Protein AF-0000000079726749 (afdb_homodimer)

Secondary structure (DSSP, 8-state):
-HHHHHHHHHHHHHHHHHHHHHHHHHHHHHTT--HHHHHHHHHHHHHSSB-HHHHHHHHT--HHHHHHHHHHHHHTTSEEEEEETTEEEEEEEEE-HHHHHHHHHHHHHHHHHHHHHHTTS-HHHHHHHHHHHHHHHHHHHHHHHHHHT--PPP--/-HHHHHHHHHHHHHHHHHHHHHHHHHHHHHTT--HHHHHHHHHHHHHSSB-HHHHHHHHT--HHHHHHHHHHHHHTTSEEEEEETTEEEEEEEEE-HHHHHHHHHHHHHHHHHHHHHHTTS-HHHHHHHHHHHHHHHHHHHHHHHHHHT--PPP--

Solvent-accessible surface area (backbone atoms only — not comparable to full-atom values): 16764 Å² total; per-residue (Å²): 111,67,66,58,52,51,53,51,33,56,52,34,52,53,50,26,51,51,29,51,48,53,32,52,53,51,52,16,53,74,65,73,42,49,69,69,36,43,53,52,49,52,52,30,64,77,57,51,61,38,34,66,67,58,52,24,66,74,71,67,46,52,70,70,56,41,50,52,36,50,50,51,38,36,75,65,38,34,32,44,82,39,76,29,92,88,33,94,88,35,54,26,32,30,63,30,74,57,24,50,50,44,49,44,66,62,52,44,62,54,54,55,52,48,52,57,61,54,65,74,49,52,68,68,43,48,52,44,41,41,50,49,34,50,52,52,26,52,51,30,56,57,46,38,60,52,46,73,69,54,84,66,82,74,74,128,112,68,66,57,53,51,52,52,34,58,52,34,51,54,51,26,51,52,29,49,49,52,32,51,53,49,52,18,54,72,66,72,41,49,68,67,35,44,52,52,50,51,52,30,64,76,58,52,61,39,35,66,67,57,51,24,66,74,71,68,46,51,71,70,58,41,50,53,36,51,50,50,38,36,73,63,40,34,31,44,80,39,77,29,91,89,33,94,89,36,53,25,32,30,62,30,74,56,24,50,51,42,50,43,67,63,50,44,62,54,53,54,52,49,52,58,61,54,65,74,50,51,69,69,44,48,52,43,41,40,49,48,34,50,51,51,26,51,51,32,56,57,46,38,61,52,47,73,69,55,83,67,81,72,75,127

Nearest PDB structures (foldseek):
  3bpv-assembly1_A-2  TM=6.523E-01  e=1.429E-07  unclassified
  5h3r-assembly1_B  TM=6.270E-01  e=8.200E-08  Escherichia coli K-12
  3voe-assembly1_A  TM=6.802E-01  e=1.429E-07  Escherichia coli K-12
  3s2w-assembly4_H  TM=6.772E-01  e=1.318E-06  Methanosarcina mazei Go1
  7kua-assembly1_A-2  TM=6.492E-01  e=2.764E-06  Pseudomonas putida

pLDDT: mean 92.04, std 6.31, range [46.06, 98.0]

Organism: NCBI:txid2484979

Structure (mmCIF, N/CA/C/O backbone):
data_AF-0000000079726749-model_v1
#
loop_
_entity.id
_entity.type
_entity.pdbx_description
1 polymer 'MarR family transcriptional regulator'
#
loop_
_atom_site.group_PDB
_atom_site.id
_atom_site.type_symbol
_atom_site.label_atom_id
_atom_site.label_alt_id
_atom_site.label_comp_id
_atom_site.label_asym_id
_atom_site.label_entity_id
_atom_site.label_seq_id
_atom_site.pdbx_PDB_ins_code
_atom_site.Cartn_x
_atom_site.Cartn_y
_atom_site.Cartn_z
_atom_site.occupancy
_atom_site.B_iso_or_equiv
_atom_site.auth_seq_id
_atom_site.auth_comp_id
_atom_site.auth_asym_id
_atom_site.auth_atom_id
_atom_site.pdbx_PDB_model_num
ATOM 1 N N . MET A 1 1 ? 16.531 -18.578 -18.297 1 80.88 1 MET A N 1
ATOM 2 C CA . MET A 1 1 ? 15.078 -18.547 -18.469 1 80.88 1 MET A CA 1
ATOM 3 C C . MET A 1 1 ? 14.367 -18.297 -17.141 1 80.88 1 MET A C 1
ATOM 5 O O . MET A 1 1 ? 13.594 -17.344 -17.016 1 80.88 1 MET A O 1
ATOM 9 N N . LYS A 1 2 ? 14.852 -19.078 -16.094 1 88.19 2 LYS A N 1
ATOM 10 C CA . LYS A 1 2 ? 14.211 -18.938 -14.789 1 88.19 2 LYS A CA 1
ATOM 11 C C . LYS A 1 2 ? 14.547 -17.594 -14.156 1 88.19 2 LYS A C 1
ATOM 13 O O . LYS A 1 2 ? 13.664 -16.922 -13.617 1 88.19 2 LYS A O 1
ATOM 18 N N . ASN A 1 3 ? 15.75 -17.047 -14.422 1 87.69 3 ASN A N 1
ATOM 19 C CA . ASN A 1 3 ? 16.203 -15.781 -13.867 1 87.69 3 ASN A CA 1
ATOM 20 C C . ASN A 1 3 ? 15.445 -14.602 -14.484 1 87.69 3 ASN A C 1
ATOM 22 O O . ASN A 1 3 ? 15.148 -13.625 -13.797 1 87.69 3 ASN A O 1
ATOM 26 N N . GLU A 1 4 ? 15.164 -14.734 -15.68 1 91.25 4 GLU A N 1
ATOM 27 C CA . GLU A 1 4 ? 14.43 -13.68 -16.375 1 91.25 4 GLU A CA 1
ATOM 28 C C . GLU A 1 4 ? 13 -13.562 -15.844 1 91.25 4 GLU A C 1
ATOM 30 O O . GLU A 1 4 ? 12.508 -12.453 -15.633 1 91.25 4 GLU A O 1
ATOM 35 N N . ILE A 1 5 ? 12.414 -14.711 -15.617 1 93.94 5 ILE A N 1
ATOM 36 C CA . ILE A 1 5 ? 11.039 -14.695 -15.133 1 93.94 5 ILE A CA 1
ATOM 37 C C . ILE A 1 5 ? 11 -14.156 -13.703 1 93.94 5 ILE A C 1
ATOM 39 O O . ILE A 1 5 ? 10.062 -13.453 -13.328 1 93.94 5 ILE A O 1
ATOM 43 N N . ILE A 1 6 ? 12.016 -14.477 -12.953 1 94.38 6 ILE A N 1
ATOM 44 C CA . ILE A 1 6 ? 12.102 -13.992 -11.578 1 94.38 6 ILE A CA 1
ATOM 45 C C . ILE A 1 6 ? 12.18 -12.469 -11.578 1 94.38 6 ILE A C 1
ATOM 47 O O . ILE A 1 6 ? 11.5 -11.805 -10.789 1 94.38 6 ILE A O 1
ATOM 51 N N . GLN A 1 7 ? 12.961 -11.906 -12.484 1 91 7 GLN A N 1
ATOM 52 C CA . GLN A 1 7 ? 13.078 -10.453 -12.602 1 91 7 GLN A CA 1
ATOM 53 C C . GLN A 1 7 ? 11.742 -9.828 -12.992 1 91 7 GLN A C 1
ATOM 55 O O . GLN A 1 7 ? 11.359 -8.781 -12.461 1 91 7 GLN A O 1
ATOM 60 N N . THR A 1 8 ? 11.023 -10.5 -13.852 1 94.06 8 THR A N 1
ATOM 61 C CA . THR A 1 8 ? 9.734 -9.969 -14.289 1 94.06 8 THR A CA 1
ATOM 62 C C . THR A 1 8 ? 8.711 -10.039 -13.156 1 94.06 8 THR A C 1
ATOM 64 O O . THR A 1 8 ? 7.801 -9.211 -13.086 1 94.06 8 THR A O 1
ATOM 67 N N . ILE A 1 9 ? 8.906 -10.992 -12.289 1 95.5 9 ILE A N 1
ATOM 68 C CA . ILE A 1 9 ? 8.008 -11.109 -11.148 1 95.5 9 ILE A CA 1
ATOM 69 C C . ILE A 1 9 ? 8.266 -9.961 -10.172 1 95.5 9 ILE A C 1
ATOM 71 O O . ILE A 1 9 ? 7.324 -9.359 -9.648 1 95.5 9 ILE A O 1
ATOM 75 N N . GLY A 1 10 ? 9.57 -9.656 -9.93 1 91.5 10 GLY A N 1
ATOM 76 C CA . GLY A 1 10 ? 9.898 -8.492 -9.117 1 91.5 10 GLY A CA 1
ATOM 77 C C . GLY A 1 10 ? 9.242 -7.215 -9.609 1 91.5 10 GLY A C 1
ATOM 78 O O . GLY A 1 10 ? 8.695 -6.449 -8.82 1 91.5 10 GLY A O 1
ATOM 79 N N . GLN A 1 11 ? 9.258 -7.039 -10.883 1 89.38 11 GLN A N 1
ATOM 80 C CA . GLN A 1 11 ? 8.633 -5.875 -11.5 1 89.38 11 GLN A CA 1
ATOM 81 C C . GLN A 1 11 ? 7.113 -5.93 -11.359 1 89.38 11 GLN A C 1
ATOM 83 O O . GLN A 1 11 ? 6.469 -4.91 -11.094 1 89.38 11 GLN A O 1
ATOM 88 N N . ALA A 1 12 ? 6.543 -7.109 -11.555 1 94.19 12 ALA A N 1
ATOM 89 C CA . ALA A 1 12 ? 5.098 -7.281 -11.461 1 94.19 12 ALA A CA 1
ATOM 90 C C . ALA A 1 12 ? 4.605 -7.012 -10.039 1 94.19 12 ALA A C 1
ATOM 92 O O . ALA A 1 12 ? 3.52 -6.461 -9.844 1 94.19 12 ALA A O 1
ATOM 93 N N . VAL A 1 13 ? 5.383 -7.344 -9.023 1 94.12 13 VAL A N 1
ATOM 94 C CA . VAL A 1 13 ? 5.035 -7.07 -7.633 1 94.12 13 VAL A CA 1
ATOM 95 C C . VAL A 1 13 ? 4.973 -5.562 -7.402 1 94.12 13 VAL A C 1
ATOM 97 O O . VAL A 1 13 ? 4.008 -5.055 -6.824 1 94.12 13 VAL A O 1
ATOM 100 N N . MET A 1 14 ? 5.945 -4.836 -7.883 1 87.69 14 MET A N 1
ATOM 101 C CA . MET A 1 14 ? 5.996 -3.385 -7.73 1 87.69 14 MET A CA 1
ATOM 102 C C . MET A 1 14 ? 4.797 -2.723 -8.398 1 87.69 14 MET A C 1
ATOM 104 O O . MET A 1 14 ? 4.18 -1.823 -7.828 1 87.69 14 MET A O 1
ATOM 108 N N . LEU A 1 15 ? 4.496 -3.197 -9.562 1 89.19 15 LEU A N 1
ATOM 109 C CA . LEU A 1 15 ? 3.387 -2.613 -10.312 1 89.19 15 LEU A CA 1
ATOM 110 C C . LEU A 1 15 ? 2.057 -2.916 -9.625 1 89.19 15 LEU A C 1
ATOM 112 O O . LEU A 1 15 ? 1.159 -2.07 -9.602 1 89.19 15 LEU A O 1
ATOM 116 N N . PHE A 1 16 ? 1.915 -4.113 -9.07 1 93.69 16 PHE A N 1
ATOM 117 C CA . PHE A 1 16 ? 0.722 -4.473 -8.312 1 93.69 16 PHE A CA 1
ATOM 118 C C . PHE A 1 16 ? 0.584 -3.605 -7.07 1 93.69 16 PHE A C 1
ATOM 120 O O . PHE A 1 16 ? -0.51 -3.135 -6.754 1 93.69 16 PHE A O 1
ATOM 127 N N . GLN A 1 17 ? 1.657 -3.365 -6.402 1 91.06 17 GLN A N 1
ATOM 128 C CA . GLN A 1 17 ? 1.642 -2.518 -5.219 1 91.06 17 GLN A CA 1
ATOM 129 C C . GLN A 1 17 ? 1.27 -1.081 -5.57 1 91.06 17 GLN A C 1
ATOM 131 O O . GLN A 1 17 ? 0.481 -0.447 -4.867 1 91.06 17 GLN A O 1
ATOM 136 N N . ASP A 1 18 ? 1.852 -0.586 -6.688 1 87.44 18 ASP A N 1
ATOM 137 C CA . ASP A 1 18 ? 1.514 0.753 -7.16 1 87.44 18 ASP A CA 1
ATOM 138 C C . ASP A 1 18 ? 0.021 0.87 -7.457 1 87.44 18 ASP A C 1
ATOM 140 O O . ASP A 1 18 ? -0.612 1.867 -7.105 1 87.44 18 ASP A O 1
ATOM 144 N N . ALA A 1 19 ? -0.5 -0.119 -8.078 1 90.62 19 ALA A N 1
ATOM 145 C CA . ALA A 1 19 ? -1.918 -0.127 -8.43 1 90.62 19 ALA A CA 1
ATOM 146 C C . ALA A 1 19 ? -2.791 -0.178 -7.18 1 90.62 19 ALA A C 1
ATOM 148 O O . ALA A 1 19 ? -3.818 0.499 -7.105 1 90.62 19 ALA A O 1
ATOM 149 N N . SER A 1 20 ? -2.4 -1.041 -6.234 1 92.56 20 SER A N 1
ATOM 150 C CA . SER A 1 20 ? -3.137 -1.145 -4.977 1 92.56 20 SER A CA 1
ATOM 151 C C . SER A 1 20 ? -3.148 0.185 -4.23 1 92.56 20 SER A C 1
ATOM 153 O O . SER A 1 20 ? -4.168 0.573 -3.658 1 92.56 20 SER A O 1
ATOM 155 N N . GLU A 1 21 ? -2.043 0.88 -4.246 1 89.88 21 GLU A N 1
ATOM 156 C CA . GLU A 1 21 ? -1.945 2.193 -3.615 1 89.88 21 GLU A CA 1
ATOM 157 C C . GLU A 1 21 ? -2.852 3.207 -4.309 1 89.88 21 GLU A C 1
ATOM 159 O O . GLU A 1 21 ? -3.541 3.986 -3.645 1 89.88 21 GLU A O 1
ATOM 164 N N . ALA A 1 22 ? -2.775 3.195 -5.594 1 88.06 22 ALA A N 1
ATOM 165 C CA . ALA A 1 22 ? -3.627 4.102 -6.359 1 88.06 22 ALA A CA 1
ATOM 166 C C . ALA A 1 22 ? -5.102 3.854 -6.059 1 88.06 22 ALA A C 1
ATOM 168 O O . ALA A 1 22 ? -5.887 4.797 -5.938 1 88.06 22 ALA A O 1
ATOM 169 N N . PHE A 1 23 ? -5.477 2.627 -5.941 1 92 23 PHE A N 1
ATOM 170 C CA . PHE A 1 23 ? -6.852 2.275 -5.605 1 92 23 PHE A CA 1
ATOM 171 C C . PHE A 1 23 ? -7.223 2.809 -4.227 1 92 23 PHE A C 1
ATOM 173 O O . PHE A 1 23 ? -8.281 3.414 -4.055 1 92 23 PHE A O 1
ATOM 180 N N . ASP A 1 24 ? -6.312 2.574 -3.238 1 92 24 ASP A N 1
ATOM 181 C CA . ASP A 1 24 ? -6.586 3.039 -1.882 1 92 24 ASP A CA 1
ATOM 182 C C . ASP A 1 24 ? -6.68 4.562 -1.831 1 92 24 ASP A C 1
ATOM 184 O O . ASP A 1 24 ? -7.488 5.113 -1.08 1 92 24 ASP A O 1
ATOM 188 N N . ASP A 1 25 ? -5.848 5.27 -2.576 1 90.25 25 ASP A N 1
ATOM 189 C CA . ASP A 1 25 ? -5.934 6.727 -2.672 1 90.25 25 ASP A CA 1
ATOM 190 C C . ASP A 1 25 ? -7.297 7.16 -3.207 1 90.25 25 ASP A C 1
ATOM 192 O O . ASP A 1 25 ? -7.922 8.07 -2.66 1 90.25 25 ASP A O 1
ATOM 196 N N . THR A 1 26 ? -7.719 6.508 -4.23 1 91.69 26 THR A N 1
ATOM 197 C CA . THR A 1 26 ? -9 6.824 -4.852 1 91.69 26 THR A CA 1
ATOM 198 C C . THR A 1 26 ? -10.148 6.547 -3.889 1 91.69 26 THR A C 1
ATOM 200 O O . THR A 1 26 ? -11.07 7.359 -3.762 1 91.69 26 THR A O 1
ATOM 203 N N . ALA A 1 27 ? -10.094 5.418 -3.23 1 93.56 27 ALA A N 1
ATOM 204 C CA . ALA A 1 27 ? -11.125 5.059 -2.26 1 93.56 27 ALA A CA 1
ATOM 205 C C . ALA A 1 27 ? -11.211 6.094 -1.143 1 93.56 27 ALA A C 1
ATOM 207 O O . ALA A 1 27 ? -12.305 6.516 -0.763 1 93.56 27 ALA A O 1
ATOM 208 N N . ALA A 1 28 ? -10.07 6.52 -0.63 1 93.62 28 ALA A N 1
ATOM 209 C CA . ALA A 1 28 ? -10.031 7.531 0.424 1 93.62 28 ALA A CA 1
ATOM 210 C C . ALA A 1 28 ? -10.648 8.844 -0.053 1 93.62 28 ALA A C 1
ATOM 212 O O . ALA A 1 28 ? -11.461 9.453 0.656 1 93.62 28 ALA A O 1
ATOM 213 N N . GLU A 1 29 ? -10.312 9.219 -1.233 1 91.5 29 GLU A N 1
ATOM 214 C CA . GLU A 1 29 ? -10.82 10.453 -1.817 1 91.5 29 GLU A CA 1
ATOM 215 C C . GLU A 1 29 ? -12.344 10.406 -1.964 1 91.5 29 GLU A C 1
ATOM 217 O O . GLU A 1 29 ? -13.039 11.344 -1.563 1 91.5 29 GLU A O 1
ATOM 222 N N . VAL A 1 30 ? -12.836 9.344 -2.488 1 93.62 30 VAL A N 1
ATOM 223 C CA . VAL A 1 30 ? -14.266 9.188 -2.732 1 93.62 30 VAL A CA 1
ATOM 224 C C . VAL A 1 30 ? -15.016 9.18 -1.403 1 93.62 30 VAL A C 1
ATOM 226 O O . VAL A 1 30 ? -16.141 9.703 -1.312 1 93.62 30 VAL A O 1
ATOM 229 N N . MET A 1 31 ? -14.359 8.711 -0.362 1 95.56 31 MET A N 1
ATOM 230 C CA . MET A 1 31 ? -14.984 8.633 0.953 1 95.56 31 MET A CA 1
ATOM 231 C C . MET A 1 31 ? -14.828 9.938 1.717 1 95.56 31 MET A C 1
ATOM 233 O O . MET A 1 31 ? -15.352 10.086 2.822 1 95.56 31 MET A O 1
ATOM 237 N N . GLY A 1 32 ? -14.102 10.852 1.146 1 94 32 GLY A N 1
ATOM 238 C CA . GLY A 1 32 ? -13.82 12.094 1.839 1 94 32 GLY A CA 1
ATOM 239 C C 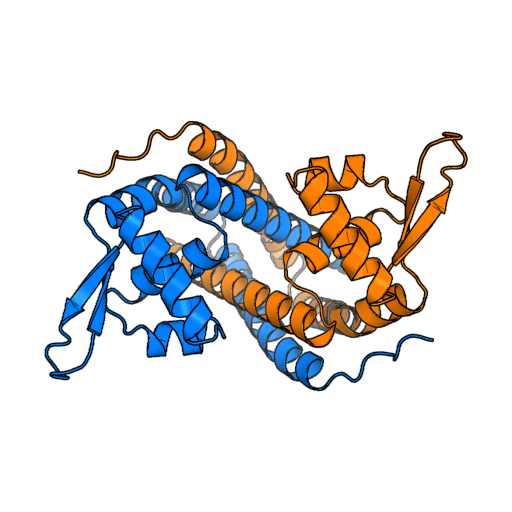. GLY A 1 32 ? -12.883 11.93 3.016 1 94 32 GLY A C 1
ATOM 240 O O . GLY A 1 32 ? -13 12.641 4.02 1 94 32 GLY A O 1
ATOM 241 N N . LEU A 1 33 ? -12.016 10.914 2.988 1 95.12 33 LEU A N 1
ATOM 242 C CA . LEU A 1 33 ? -11.031 10.617 4.023 1 95.12 33 LEU A CA 1
ATOM 243 C C . LEU A 1 33 ? -9.609 10.758 3.486 1 95.12 33 LEU A C 1
ATOM 245 O O . LEU A 1 33 ? -9.414 10.891 2.277 1 95.12 33 LEU A O 1
ATOM 249 N N . ASN A 1 34 ? -8.641 10.844 4.328 1 91.19 34 ASN A N 1
ATOM 250 C CA . ASN A 1 34 ? -7.25 10.664 3.926 1 91.19 34 ASN A CA 1
ATOM 251 C C . ASN A 1 34 ? -6.77 9.242 4.18 1 91.19 34 ASN A C 1
ATOM 253 O O . ASN A 1 34 ? -7.527 8.406 4.688 1 91.19 34 ASN A O 1
ATOM 257 N N . ARG A 1 35 ? -5.586 8.945 3.814 1 90.12 35 ARG A N 1
ATOM 258 C CA . ARG A 1 35 ? -5.078 7.578 3.865 1 90.12 35 ARG A CA 1
ATOM 259 C C . ARG A 1 35 ? -4.988 7.078 5.305 1 90.12 35 ARG A C 1
ATOM 261 O O . ARG A 1 35 ? -5.211 5.895 5.57 1 90.12 35 ARG A O 1
ATOM 268 N N . THR A 1 36 ? -4.633 7.961 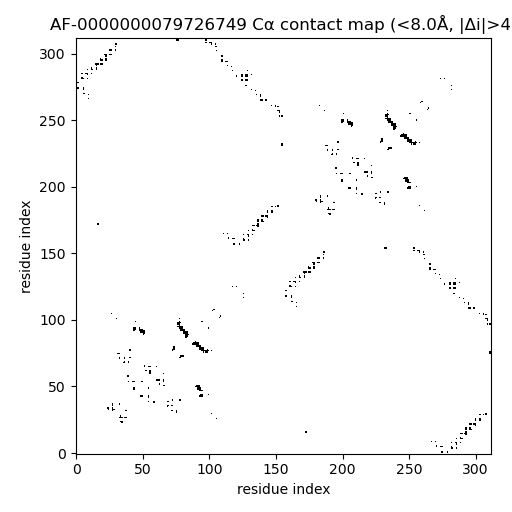6.18 1 90.69 36 THR A N 1
ATOM 269 C CA . THR A 1 36 ? -4.574 7.574 7.586 1 90.69 36 THR A CA 1
ATOM 270 C C . THR A 1 36 ? -5.965 7.211 8.109 1 90.69 36 THR A C 1
ATOM 272 O O . THR A 1 36 ? -6.129 6.203 8.797 1 90.69 36 THR A O 1
ATOM 275 N N . ASP A 1 37 ? -6.953 8.031 7.77 1 94.81 37 ASP A N 1
ATOM 276 C CA . ASP A 1 37 ? -8.336 7.746 8.148 1 94.81 37 ASP A CA 1
ATOM 277 C C . ASP A 1 37 ? -8.781 6.391 7.598 1 94.81 37 ASP A C 1
ATOM 279 O O . ASP A 1 37 ? -9.391 5.598 8.32 1 94.81 37 ASP A O 1
ATOM 283 N N . LEU A 1 38 ? -8.453 6.203 6.348 1 94.5 38 LEU A N 1
ATOM 284 C CA . LEU A 1 38 ? -8.859 4.965 5.688 1 94.5 38 LEU A CA 1
ATOM 285 C C . LEU A 1 38 ? -8.219 3.756 6.367 1 94.5 38 LEU A C 1
ATOM 287 O O . LEU A 1 38 ? -8.875 2.721 6.539 1 94.5 38 LEU A O 1
ATOM 291 N N . LYS A 1 39 ? -6.977 3.838 6.68 1 92.38 39 LYS A N 1
ATOM 292 C CA . LYS A 1 39 ? -6.293 2.768 7.398 1 92.38 39 LYS A CA 1
ATOM 293 C C . LYS A 1 39 ? -6.988 2.463 8.727 1 92.38 39 LYS A C 1
ATOM 295 O O . LYS A 1 39 ? -7.238 1.301 9.047 1 92.38 39 LYS A O 1
ATOM 300 N N . CYS A 1 40 ? -7.328 3.482 9.477 1 95.06 40 CYS A N 1
ATOM 301 C CA . CYS A 1 40 ? -8.039 3.311 10.742 1 95.06 40 CYS A CA 1
ATOM 302 C C . CYS A 1 40 ? -9.398 2.658 10.523 1 95.06 40 CYS A C 1
ATOM 304 O O . CYS A 1 40 ? -9.773 1.742 11.258 1 95.06 40 CYS A O 1
ATOM 306 N N . LEU A 1 41 ? -10.055 3.148 9.523 1 95.94 41 LEU A N 1
ATOM 307 C CA . LEU A 1 41 ? -11.375 2.611 9.195 1 95.94 41 LEU A CA 1
ATOM 308 C C . LEU A 1 41 ? -11.281 1.13 8.844 1 95.94 41 LEU A C 1
ATOM 310 O O . LEU A 1 41 ? -12.141 0.34 9.25 1 95.94 41 LEU A O 1
ATOM 314 N N . GLY A 1 42 ? -10.281 0.788 8.062 1 93.25 42 GLY A N 1
ATOM 315 C CA . GLY A 1 42 ? -10.062 -0.611 7.73 1 93.25 42 GLY A CA 1
ATOM 316 C C . GLY A 1 42 ? -9.852 -1.487 8.953 1 93.25 42 GLY A C 1
ATOM 317 O O . GLY A 1 42 ? -10.328 -2.623 9 1 93.25 42 GLY A O 1
ATOM 318 N N . ILE A 1 43 ? -9.141 -0.994 9.914 1 92.5 43 ILE A N 1
ATOM 319 C CA . ILE A 1 43 ? -8.891 -1.724 11.156 1 92.5 43 ILE A CA 1
ATOM 320 C C . ILE A 1 43 ? -10.195 -1.91 11.922 1 92.5 43 ILE A C 1
ATOM 322 O O . ILE A 1 43 ? -10.469 -2.992 12.445 1 92.5 43 ILE A O 1
ATOM 326 N N . ILE A 1 44 ? -10.984 -0.868 11.945 1 95.62 44 ILE A N 1
ATOM 327 C CA . ILE A 1 44 ? -12.289 -0.956 12.602 1 95.62 44 ILE A CA 1
ATOM 328 C C . ILE A 1 44 ? -13.141 -2.02 11.914 1 95.62 44 ILE A C 1
ATOM 330 O O . ILE A 1 44 ? -13.742 -2.867 12.578 1 95.62 44 ILE A O 1
ATOM 334 N N . PHE A 1 45 ? -13.172 -1.966 10.633 1 93.38 45 PHE A N 1
ATOM 335 C CA . PHE A 1 45 ? -13.953 -2.904 9.828 1 93.38 45 PHE A CA 1
ATOM 336 C C . PHE A 1 45 ? -13.539 -4.34 10.125 1 93.38 45 PHE A C 1
ATOM 338 O O . PHE A 1 45 ? -14.383 -5.207 10.352 1 93.38 45 PHE A O 1
ATOM 345 N N . ARG A 1 46 ? -12.305 -4.66 10.203 1 88.81 46 ARG A N 1
ATOM 346 C CA . ARG A 1 46 ? -11.781 -6.016 10.344 1 88.81 46 ARG A CA 1
ATOM 347 C C . ARG A 1 46 ? -12.016 -6.547 11.758 1 88.81 46 ARG A C 1
ATOM 349 O O . ARG A 1 46 ? -12.109 -7.758 11.961 1 88.81 46 ARG A O 1
ATOM 356 N N . ASN A 1 47 ? -12.086 -5.656 12.68 1 92.12 47 ASN A N 1
ATOM 357 C CA . ASN A 1 47 ? -12.18 -6.102 14.07 1 92.12 47 ASN A CA 1
ATOM 358 C C . ASN A 1 47 ? -13.617 -6.039 14.586 1 92.12 47 ASN A C 1
ATOM 360 O O . ASN A 1 47 ? -13.945 -6.66 15.594 1 92.12 47 ASN A O 1
ATOM 364 N N . GLY A 1 48 ? -14.516 -5.316 13.891 1 92.62 48 GLY A N 1
ATOM 365 C CA . GLY A 1 48 ? -15.898 -5.152 14.32 1 92.62 48 GLY A CA 1
ATOM 366 C C . GLY A 1 48 ? -16.062 -4.113 15.414 1 92.62 48 GLY A C 1
ATOM 367 O O . GLY A 1 48 ? -16.844 -3.168 15.266 1 92.62 48 GLY A O 1
ATOM 368 N N . SER A 1 49 ? -15.461 -4.324 16.531 1 94.5 49 SER A N 1
ATOM 369 C CA . SER A 1 49 ? -15.398 -3.424 17.688 1 94.5 49 SER A CA 1
ATOM 370 C C . SER A 1 49 ? -13.992 -3.363 18.266 1 94.5 49 SER A C 1
ATOM 372 O O . SER A 1 49 ? -13.406 -4.395 18.594 1 94.5 49 SER A O 1
ATOM 374 N N . ILE A 1 50 ? -13.484 -2.109 18.312 1 95.81 50 ILE A N 1
ATOM 375 C CA . ILE A 1 50 ? -12.086 -2.002 18.719 1 95.81 50 ILE A CA 1
ATOM 376 C C . ILE A 1 50 ? -11.852 -0.667 19.422 1 95.81 50 ILE A C 1
ATOM 378 O O . ILE A 1 50 ? -12.492 0.337 19.094 1 95.81 50 ILE A O 1
ATOM 382 N N . SER A 1 51 ? -10.891 -0.685 20.344 1 95.75 51 SER A N 1
ATOM 383 C CA . SER A 1 51 ? -10.609 0.531 21.094 1 95.75 51 SER A CA 1
ATOM 384 C C . SER A 1 51 ? -9.633 1.431 20.344 1 95.75 51 SER A C 1
ATOM 386 O O . SER A 1 51 ? -8.828 0.95 19.531 1 95.75 51 SER A O 1
ATOM 388 N N . PRO A 1 52 ? -9.742 2.777 20.641 1 95.06 52 PRO A N 1
ATOM 389 C CA . PRO A 1 52 ? -8.766 3.686 20.047 1 95.06 52 PRO A CA 1
ATOM 390 C C . PRO A 1 52 ? -7.324 3.281 20.359 1 95.06 52 PRO A C 1
ATOM 392 O O . PRO A 1 52 ? -6.445 3.398 19.5 1 95.06 52 PRO A O 1
ATOM 395 N N . SER A 1 53 ? -7.105 2.768 21.531 1 93.06 53 SER A N 1
ATOM 396 C CA . SER A 1 53 ? -5.762 2.365 21.938 1 93.06 53 SER A CA 1
ATOM 397 C C . SER A 1 53 ? -5.25 1.209 21.094 1 93.06 53 SER A C 1
ATOM 399 O O . SER A 1 53 ? -4.078 1.179 20.719 1 93.06 53 SER A O 1
ATOM 401 N N . GLU A 1 54 ? -6.094 0.292 20.812 1 93 54 GLU A N 1
ATOM 402 C CA . GLU A 1 54 ? -5.711 -0.836 19.969 1 93 54 GLU A CA 1
ATOM 403 C C . GLU A 1 54 ? -5.453 -0.387 18.531 1 93 54 GLU A C 1
ATOM 405 O O . GLU A 1 54 ? -4.527 -0.871 17.875 1 93 54 GLU A O 1
ATOM 410 N N . ILE A 1 55 ? -6.238 0.493 18 1 94 55 ILE A N 1
ATOM 411 C CA . ILE A 1 55 ? -6.027 1.031 16.656 1 94 55 ILE A CA 1
ATOM 412 C C . ILE A 1 55 ? -4.68 1.748 16.594 1 94 55 ILE A C 1
ATOM 414 O O . ILE A 1 55 ? -3.922 1.576 15.641 1 94 55 ILE A O 1
ATOM 418 N N . ALA A 1 56 ? -4.414 2.537 17.656 1 92.12 56 ALA A N 1
ATOM 419 C CA . ALA A 1 56 ? -3.154 3.268 17.719 1 92.12 56 ALA A CA 1
ATOM 420 C C . ALA A 1 56 ? -1.964 2.312 17.719 1 92.12 56 ALA A C 1
ATOM 422 O O . ALA A 1 56 ? -0.961 2.568 17.047 1 92.12 56 ALA A O 1
ATOM 423 N N . ARG A 1 57 ? -2.078 1.198 18.422 1 87.94 57 ARG A N 1
ATOM 424 C CA . ARG A 1 57 ? -1.022 0.193 18.484 1 87.94 57 ARG A CA 1
ATOM 425 C C . ARG A 1 57 ? -0.744 -0.399 17.109 1 87.94 57 ARG A C 1
ATOM 427 O O . ARG A 1 57 ? 0.415 -0.565 16.719 1 87.94 57 ARG A O 1
ATOM 434 N N . VAL A 1 58 ? -1.767 -0.627 16.359 1 84.06 58 VAL A N 1
ATOM 435 C CA . VAL A 1 58 ? -1.646 -1.271 15.047 1 84.06 58 VAL A CA 1
ATOM 436 C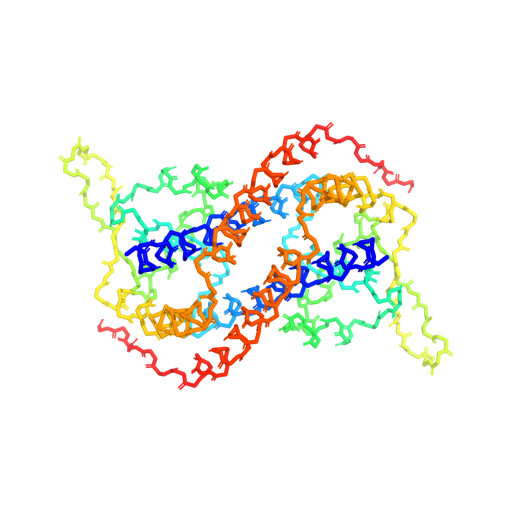 C . VAL A 1 58 ? -1.12 -0.268 14.023 1 84.06 58 VAL A C 1
ATOM 438 O O . VAL A 1 58 ? -0.317 -0.621 13.156 1 84.06 58 VAL A O 1
ATOM 441 N N . THR A 1 59 ? -1.538 0.981 14.086 1 85.44 59 THR A N 1
ATOM 442 C CA . THR A 1 59 ? -1.199 1.979 13.078 1 85.44 59 THR A CA 1
ATOM 443 C C . THR A 1 59 ? 0.107 2.684 13.438 1 85.44 59 THR A C 1
ATOM 445 O O . THR A 1 59 ? 0.723 3.326 12.578 1 85.44 59 THR A O 1
ATOM 448 N N . GLY A 1 60 ? 0.488 2.707 14.727 1 82.12 60 GLY A N 1
ATOM 449 C CA . GLY A 1 60 ? 1.647 3.453 15.188 1 82.12 60 GLY A CA 1
ATOM 450 C C . GLY A 1 60 ? 1.368 4.93 15.383 1 82.12 60 GLY A C 1
ATOM 451 O O . GLY A 1 60 ? 2.291 5.719 15.602 1 82.12 60 GLY A O 1
ATOM 452 N N . LEU A 1 61 ? 0.127 5.316 15.336 1 85.88 61 LEU A N 1
ATOM 453 C CA . LEU A 1 61 ? -0.244 6.719 15.5 1 85.88 61 LEU A CA 1
ATOM 454 C C . LEU A 1 61 ? -0.163 7.137 16.969 1 85.88 61 LEU A C 1
ATOM 456 O O . LEU A 1 61 ? -0.458 6.344 17.859 1 85.88 61 LEU A O 1
ATOM 460 N N . THR A 1 62 ? 0.174 8.461 17.188 1 88 62 THR A N 1
ATOM 461 C CA . THR A 1 62 ? 0.089 9.047 18.531 1 88 62 THR A CA 1
ATOM 462 C C . THR A 1 62 ? -1.367 9.211 18.953 1 88 62 THR A C 1
ATOM 464 O O . THR A 1 62 ? -2.275 9.141 18.125 1 88 62 THR A O 1
ATOM 467 N N . ARG A 1 63 ? -1.527 9.391 20.203 1 88.75 63 ARG A N 1
ATOM 468 C CA . ARG A 1 63 ? -2.873 9.562 20.734 1 88.75 63 ARG A CA 1
ATOM 469 C C . ARG A 1 63 ? -3.572 10.75 20.078 1 88.75 63 ARG A C 1
ATOM 471 O O . ARG A 1 63 ? -4.746 10.672 19.719 1 88.75 63 ARG A O 1
ATOM 478 N N . GLY A 1 64 ? -2.852 11.82 20 1 91.5 64 GLY A N 1
ATOM 479 C CA . GLY A 1 64 ? -3.422 13.008 19.391 1 91.5 64 GLY A CA 1
ATOM 480 C C . GLY A 1 64 ? -3.82 12.797 17.938 1 91.5 64 GLY A C 1
ATOM 481 O O . GLY A 1 64 ? -4.91 13.195 17.531 1 91.5 64 GLY A O 1
ATOM 482 N N . ALA A 1 65 ? -2.973 12.148 17.156 1 89.75 65 ALA A N 1
ATOM 483 C CA . ALA A 1 65 ? -3.252 11.852 15.75 1 89.75 65 ALA A CA 1
ATOM 484 C C . ALA A 1 65 ? -4.422 10.883 15.617 1 89.75 65 ALA A C 1
ATOM 486 O O . ALA A 1 65 ? -5.246 11.016 14.711 1 89.75 65 ALA A O 1
ATOM 487 N N . MET A 1 66 ? -4.473 9.961 16.516 1 92.88 66 MET A N 1
ATOM 488 C CA . MET A 1 66 ? -5.562 8.984 16.531 1 92.88 66 MET A CA 1
ATOM 489 C C . MET A 1 66 ? -6.902 9.672 16.781 1 92.88 66 MET A C 1
ATOM 491 O O . MET A 1 66 ? -7.883 9.398 16.094 1 92.88 66 MET A O 1
ATOM 495 N N . THR A 1 67 ? -6.895 10.531 17.75 1 93.94 67 THR A N 1
ATOM 496 C CA . THR A 1 67 ? -8.109 11.273 18.062 1 93.94 67 THR A CA 1
ATOM 497 C C . THR A 1 67 ? -8.586 12.07 16.859 1 93.94 67 THR A C 1
ATOM 499 O O . THR A 1 67 ? -9.766 12.039 16.5 1 93.94 67 THR A O 1
ATOM 502 N N . THR A 1 68 ? -7.652 12.68 16.219 1 94.94 68 THR A N 1
ATOM 503 C CA . THR A 1 68 ? -7.973 13.492 15.055 1 94.94 68 THR A CA 1
ATOM 504 C C . THR A 1 68 ? -8.531 12.625 13.93 1 94.94 68 THR A C 1
ATOM 506 O O . THR A 1 68 ? -9.523 12.984 13.297 1 94.94 68 THR A O 1
ATOM 509 N N . ALA A 1 69 ? -7.902 11.531 13.672 1 95.19 69 ALA A N 1
ATOM 510 C CA . ALA A 1 69 ? -8.352 10.617 12.625 1 95.19 69 ALA A CA 1
ATOM 511 C C . ALA A 1 69 ? -9.742 10.078 12.93 1 95.19 69 ALA A C 1
ATOM 513 O O . ALA A 1 69 ? -10.609 10.047 12.055 1 95.19 69 ALA A O 1
ATOM 514 N N . LEU A 1 70 ? -9.914 9.695 14.18 1 96.38 70 LEU A N 1
ATOM 515 C CA . LEU A 1 70 ? -11.203 9.125 14.555 1 96.38 70 LEU A CA 1
ATOM 516 C C . LEU A 1 70 ? -12.305 10.188 14.516 1 96.38 70 LEU A C 1
ATOM 518 O O . LEU A 1 70 ? -13.453 9.883 14.188 1 96.38 70 LEU A O 1
ATOM 522 N N . ASP A 1 71 ? -11.953 11.438 14.883 1 96.69 71 ASP A N 1
ATOM 523 C CA . ASP A 1 71 ? -12.898 12.539 14.766 1 96.69 71 ASP A CA 1
ATOM 524 C C . ASP A 1 71 ? -13.352 12.734 13.32 1 96.69 71 ASP A C 1
ATOM 526 O O . ASP A 1 71 ? -14.539 12.922 13.055 1 96.69 71 ASP A O 1
ATOM 530 N N . ARG A 1 72 ? -12.453 12.586 12.383 1 96.31 72 ARG A N 1
ATOM 531 C CA . ARG A 1 72 ? -12.766 12.75 10.969 1 96.31 72 ARG A CA 1
ATOM 532 C C . ARG A 1 72 ? -13.648 11.609 10.461 1 96.31 72 ARG A C 1
ATOM 534 O O . ARG A 1 72 ? -14.602 11.836 9.719 1 96.31 72 ARG A O 1
ATOM 541 N N . ILE A 1 73 ? -13.328 10.422 10.875 1 97.25 73 ILE A N 1
ATOM 542 C CA . ILE A 1 73 ? -14.07 9.234 10.469 1 97.25 73 ILE A CA 1
ATOM 543 C C . ILE A 1 73 ? -15.5 9.312 11.008 1 97.25 73 ILE A C 1
ATOM 545 O O . ILE A 1 73 ? -16.453 8.992 10.297 1 97.25 73 ILE A O 1
ATOM 549 N N . GLU A 1 74 ? -15.578 9.781 12.25 1 97.25 74 GLU A N 1
ATOM 550 C CA . GLU A 1 74 ? -16.891 9.938 12.867 1 97.25 74 GLU A CA 1
ATOM 551 C C . GLU A 1 74 ? -17.688 11.062 12.203 1 97.25 74 GLU A C 1
ATOM 553 O O . GLU A 1 74 ? -18.875 10.914 11.945 1 97.25 74 GLU A O 1
ATOM 558 N N . LYS A 1 75 ? -17.047 12.164 12 1 96.44 75 LYS A N 1
ATOM 559 C CA . LYS A 1 75 ? -17.688 13.305 11.352 1 96.44 75 LYS A CA 1
ATOM 560 C C . LYS A 1 75 ? -18.172 12.938 9.945 1 96.44 75 LYS A C 1
ATOM 562 O O . LYS A 1 75 ? -19.234 13.383 9.508 1 96.44 75 LYS A O 1
ATOM 567 N N . ALA A 1 76 ? -17.438 12.086 9.258 1 96.06 76 ALA A N 1
ATOM 568 C CA . ALA A 1 76 ? -17.797 11.641 7.914 1 96.06 76 ALA A CA 1
ATOM 569 C C . ALA A 1 76 ? -18.922 10.617 7.965 1 96.06 76 ALA A 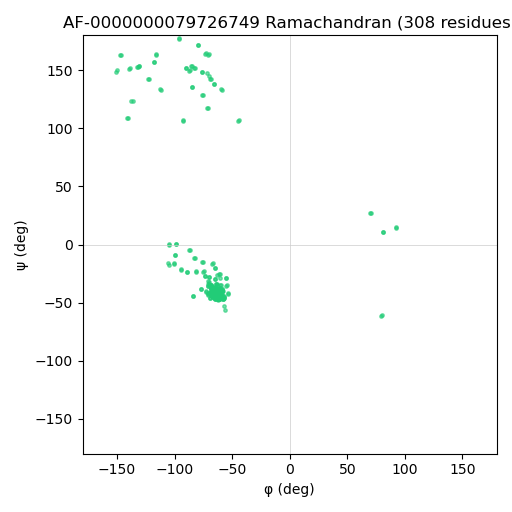C 1
ATOM 571 O O . ALA A 1 76 ? -19.516 10.297 6.934 1 96.06 76 ALA A O 1
ATOM 572 N N . GLY A 1 77 ? -19.172 10.062 9.18 1 97.12 77 GLY A N 1
ATOM 573 C CA . GLY A 1 77 ? -20.328 9.203 9.383 1 97.12 77 GLY A CA 1
ATOM 574 C C . GLY A 1 77 ? -20.016 7.734 9.164 1 97.12 77 GLY A C 1
ATOM 575 O O . GLY A 1 77 ? -20.938 6.914 9.023 1 97.12 77 GLY A O 1
ATOM 576 N N . TYR A 1 78 ? -18.734 7.281 9.109 1 97.88 78 TYR A N 1
ATOM 577 C CA . TYR A 1 78 ? -18.375 5.914 8.734 1 97.88 78 TYR A CA 1
ATOM 578 C C . TYR A 1 78 ? -18.219 5.039 9.977 1 97.88 78 TYR A C 1
ATOM 580 O O . TYR A 1 78 ? -18.266 3.809 9.883 1 97.88 78 TYR A O 1
ATOM 588 N N . ALA A 1 79 ? -17.984 5.664 11.125 1 98 79 ALA A N 1
ATOM 589 C CA . ALA A 1 79 ? -17.859 4.938 12.383 1 98 79 ALA A CA 1
ATOM 590 C C 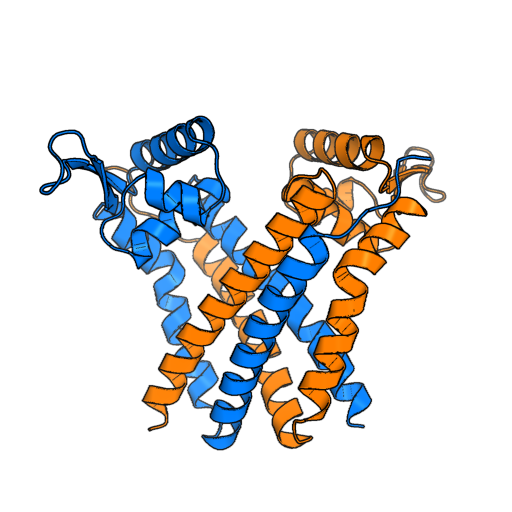. ALA A 1 79 ? -18.391 5.766 13.547 1 98 79 ALA A C 1
ATOM 592 O O . ALA A 1 79 ? -18.609 6.969 13.414 1 98 79 ALA A O 1
ATOM 593 N N . LYS A 1 80 ? -18.656 5.145 14.641 1 98 80 LYS A N 1
ATOM 594 C CA . LYS A 1 80 ? -19.141 5.805 15.852 1 98 80 LYS A CA 1
ATOM 595 C C . LYS A 1 80 ? -18.484 5.234 17.094 1 98 80 LYS A C 1
ATOM 597 O O . LYS A 1 80 ? -18.078 4.066 17.125 1 98 80 LYS A O 1
ATOM 602 N N . ARG A 1 81 ? -18.391 6.105 18.078 1 96.88 81 ARG A N 1
ATOM 603 C CA . ARG A 1 81 ? -17.906 5.688 19.391 1 96.88 81 ARG A CA 1
ATOM 604 C C . ARG A 1 81 ? -19.047 5.109 20.234 1 96.88 81 ARG A C 1
ATOM 606 O O . ARG A 1 81 ? -20.156 5.633 20.219 1 96.88 81 ARG A O 1
ATOM 613 N N . ILE A 1 82 ? -18.734 4.027 20.844 1 96.56 82 ILE A N 1
ATOM 614 C CA . ILE A 1 82 ? -19.688 3.43 21.766 1 96.56 82 ILE A CA 1
ATOM 615 C C . ILE A 1 82 ? -19 3.111 23.094 1 96.56 82 ILE A C 1
ATOM 617 O O . ILE A 1 82 ? -17.797 2.859 23.125 1 96.56 82 ILE A O 1
ATOM 621 N N . PRO A 1 83 ? -19.797 3.092 24.156 1 95.25 83 PRO A N 1
ATOM 622 C CA . PRO A 1 83 ? -19.203 2.703 25.438 1 95.25 83 PRO A CA 1
ATOM 623 C C . PRO A 1 83 ? -18.734 1.249 25.453 1 95.25 83 PRO A C 1
ATOM 625 O O . PRO A 1 83 ? -19.391 0.38 24.875 1 95.25 83 PRO A O 1
ATOM 628 N N . ASP A 1 84 ? -17.609 1.004 26 1 93.31 84 ASP A N 1
ATOM 629 C CA . ASP A 1 84 ? -17.125 -0.36 26.203 1 93.31 84 ASP A CA 1
ATOM 630 C C . ASP A 1 84 ? -17.906 -1.062 27.297 1 93.31 84 ASP A C 1
ATOM 632 O O . ASP A 1 84 ? -17.891 -0.623 28.453 1 93.31 84 ASP A O 1
ATOM 636 N N . PRO A 1 85 ? -18.562 -2.08 26.969 1 91.69 85 PRO A N 1
ATOM 637 C CA . PRO A 1 85 ? -19.359 -2.771 28 1 91.69 85 PRO A CA 1
ATOM 638 C C . PRO A 1 85 ? -18.484 -3.387 29.094 1 91.69 85 PRO A C 1
ATOM 640 O O . PRO A 1 85 ? -18.969 -3.643 30.188 1 91.69 85 PRO A O 1
ATOM 643 N N . LEU A 1 86 ? -17.25 -3.576 28.766 1 92 86 LEU A N 1
ATOM 644 C CA . LEU A 1 86 ? -16.359 -4.266 29.703 1 92 86 LEU A CA 1
ATOM 645 C C . LEU A 1 86 ? -15.5 -3.271 30.469 1 92 86 LEU A C 1
ATOM 647 O O . LEU A 1 86 ? -14.742 -3.662 31.359 1 92 86 LEU A O 1
ATOM 651 N N . ASP A 1 87 ? -15.516 -2.088 30.109 1 89.88 87 ASP A N 1
ATOM 652 C CA . ASP A 1 87 ? -14.727 -1.029 30.734 1 89.88 87 ASP A CA 1
ATOM 653 C C . ASP A 1 87 ? -15.531 0.268 30.828 1 89.88 87 ASP A C 1
ATOM 655 O O . ASP A 1 87 ? -15.688 0.98 29.828 1 89.88 87 ASP A O 1
ATOM 659 N N . ARG A 1 88 ? -15.984 0.701 32.094 1 88.75 88 ARG A N 1
ATOM 660 C CA . ARG A 1 88 ? -16.875 1.831 32.312 1 88.75 88 ARG A CA 1
ATOM 661 C C . ARG A 1 88 ? -16.328 3.105 31.688 1 88.75 88 ARG A C 1
ATOM 663 O O . ARG A 1 88 ? -17.078 3.932 31.172 1 88.75 88 ARG A O 1
ATOM 670 N N . ARG A 1 89 ? -15.086 3.244 31.578 1 91 89 ARG A N 1
ATOM 671 C CA . ARG A 1 89 ? -14.484 4.457 31.031 1 91 89 ARG A CA 1
ATOM 672 C C . ARG A 1 89 ? -13.984 4.23 29.625 1 91 89 ARG A C 1
ATOM 674 O O . ARG A 1 89 ? -13.5 5.16 28.969 1 91 89 ARG A O 1
ATOM 681 N N . GLY A 1 90 ? -14.188 2.994 29.203 1 93.06 90 GLY A N 1
ATOM 682 C CA . GLY A 1 90 ? -13.648 2.631 27.906 1 93.06 90 GLY A CA 1
ATOM 683 C C . GLY A 1 90 ? -14.586 2.947 26.75 1 93.06 90 GLY A C 1
ATOM 684 O O . GLY A 1 90 ? -15.797 3.021 26.938 1 93.06 90 GLY A O 1
ATOM 685 N N . ILE A 1 91 ? -13.969 3.25 25.594 1 95.38 91 ILE A N 1
ATOM 686 C CA . ILE A 1 91 ? -14.734 3.506 24.375 1 95.38 91 ILE A CA 1
ATOM 687 C C . ILE A 1 91 ? -14.297 2.535 23.281 1 95.38 91 ILE A C 1
ATOM 689 O O . ILE A 1 91 ? -13.133 2.139 23.219 1 95.38 91 ILE A O 1
ATOM 693 N N . LEU A 1 92 ? -15.242 2.094 22.516 1 97.44 92 LEU A N 1
ATOM 694 C CA . LEU A 1 92 ? -14.992 1.274 21.328 1 97.44 92 LEU A CA 1
ATOM 695 C C . LEU A 1 92 ? -15.477 1.978 20.062 1 97.44 92 LEU A C 1
ATOM 697 O O . LEU A 1 92 ? -16.281 2.91 20.141 1 97.44 92 LEU A O 1
ATOM 701 N N . LEU A 1 93 ? -14.898 1.58 18.969 1 97.75 93 LEU A N 1
ATOM 702 C CA . LEU A 1 93 ? -15.328 2.07 17.656 1 97.75 93 LEU A CA 1
ATOM 703 C C . LEU A 1 93 ? -15.984 0.956 16.844 1 97.75 93 LEU A C 1
ATOM 705 O O . LEU A 1 93 ? -15.484 -0.171 16.812 1 97.75 93 LEU A O 1
ATOM 709 N N . GLU A 1 94 ? -17.109 1.308 16.281 1 98 94 GLU A N 1
ATOM 710 C CA . GLU A 1 94 ? -17.812 0.416 15.359 1 98 94 GLU A CA 1
ATOM 711 C C . GLU A 1 94 ? -18.219 1.146 14.078 1 98 94 GLU A C 1
ATOM 713 O O . GLU A 1 94 ? -18.422 2.361 14.094 1 98 94 GLU A O 1
ATOM 718 N N . LEU A 1 95 ? -18.328 0.383 13.047 1 97.5 95 LEU A N 1
ATOM 719 C CA . LEU A 1 95 ? -18.812 0.978 11.805 1 97.5 95 LEU A CA 1
ATOM 720 C C . LEU A 1 95 ? -20.281 1.347 11.93 1 97.5 95 LEU A C 1
ATOM 722 O O . LEU A 1 95 ? -21.062 0.625 12.555 1 97.5 95 LEU A O 1
ATOM 726 N N . THR A 1 96 ? -20.609 2.465 11.328 1 97.62 96 THR A N 1
ATOM 727 C CA . THR A 1 96 ? -22.016 2.775 11.117 1 97.62 96 THR A CA 1
ATOM 728 C C . THR A 1 96 ? -22.562 2.01 9.914 1 97.62 96 THR A C 1
ATOM 730 O O . THR A 1 96 ? -21.797 1.355 9.188 1 97.62 96 THR A O 1
ATOM 733 N N . LYS A 1 97 ? -23.891 2.051 9.68 1 95.88 97 LYS A N 1
ATOM 734 C CA . LYS A 1 97 ? -24.484 1.469 8.477 1 95.88 97 LYS A CA 1
ATOM 735 C C . LYS A 1 97 ? -23.906 2.1 7.215 1 95.88 97 LYS A C 1
ATOM 737 O O . LYS A 1 97 ? -23.672 1.406 6.227 1 95.88 97 LYS A O 1
ATOM 742 N N . LYS A 1 98 ? -23.672 3.383 7.273 1 96.25 98 LYS A N 1
ATOM 743 C CA . LYS A 1 98 ? -23.047 4.086 6.16 1 96.25 98 LYS A CA 1
ATOM 744 C C . LYS A 1 98 ? -21.641 3.555 5.902 1 96.25 98 LYS A C 1
ATOM 746 O O . LYS A 1 98 ? -21.25 3.352 4.75 1 96.25 98 LYS A O 1
ATOM 751 N N . GLY A 1 99 ? -20.891 3.357 7.016 1 96.25 99 GLY A N 1
ATOM 752 C CA . GLY A 1 99 ? -19.547 2.812 6.895 1 96.25 99 GLY A CA 1
ATOM 753 C C . GLY A 1 99 ? -19.516 1.436 6.262 1 96.25 99 GLY A C 1
ATOM 754 O O . GLY A 1 99 ? -18.734 1.188 5.344 1 96.25 99 GLY A O 1
ATOM 755 N N . GLU A 1 100 ? -20.422 0.61 6.703 1 94.88 100 GLU A N 1
ATOM 756 C CA . GLU A 1 100 ? -20.516 -0.749 6.18 1 94.88 100 GLU A CA 1
ATOM 757 C C . GLU A 1 100 ? -20.891 -0.745 4.699 1 94.88 100 GLU A C 1
ATOM 759 O O . GLU A 1 100 ? -20.266 -1.441 3.895 1 94.88 100 GLU A O 1
ATOM 764 N N . SER A 1 101 ? -21.875 0.04 4.398 1 94.94 101 SER A N 1
ATOM 765 C CA . SER A 1 101 ? -22.359 0.104 3.025 1 94.94 101 SER A CA 1
ATOM 766 C C . SER A 1 101 ? -21.312 0.688 2.088 1 94.94 101 SER A C 1
ATOM 768 O O . SER A 1 101 ? -21.125 0.208 0.967 1 94.94 101 SER A O 1
ATOM 770 N N . SER A 1 102 ? -20.609 1.699 2.549 1 95.56 102 SER A N 1
ATOM 771 C CA . SER A 1 102 ? -19.594 2.342 1.725 1 95.56 102 SER A CA 1
ATOM 772 C C . SER A 1 102 ? -18.422 1.405 1.473 1 95.56 102 SER A C 1
ATOM 774 O O . SER A 1 102 ? -17.953 1.274 0.338 1 95.56 102 SER A O 1
ATOM 776 N N . ILE A 1 103 ? -17.984 0.725 2.514 1 93.31 103 ILE A N 1
ATOM 777 C CA . ILE A 1 103 ? -16.891 -0.23 2.369 1 93.31 103 ILE A CA 1
ATOM 778 C C . ILE A 1 103 ? -17.328 -1.359 1.432 1 93.31 103 ILE A C 1
ATOM 780 O O . ILE A 1 103 ? -16.562 -1.761 0.551 1 93.31 103 ILE A O 1
ATOM 784 N N . GLY A 1 104 ? -18.5 -1.854 1.625 1 92 104 GLY A N 1
ATOM 785 C CA . GLY A 1 104 ? -19.016 -2.895 0.754 1 92 104 GLY A CA 1
ATOM 786 C C . GLY A 1 104 ? -19.094 -2.471 -0.7 1 92 104 GLY A C 1
ATOM 787 O O . GLY A 1 104 ? -18.766 -3.244 -1.598 1 92 104 GLY A O 1
ATOM 788 N N . SER A 1 105 ? -19.516 -1.214 -0.938 1 93.69 105 SER A N 1
ATOM 789 C CA . SER A 1 105 ? -19.656 -0.697 -2.297 1 93.69 105 SER A CA 1
ATOM 790 C C . SER A 1 105 ? -18.297 -0.53 -2.965 1 93.69 105 SER A C 1
ATOM 792 O O . SER A 1 105 ? -18.172 -0.734 -4.172 1 93.69 105 SER A O 1
ATOM 794 N N . ILE A 1 106 ? -17.328 -0.177 -2.191 1 93.19 106 ILE A N 1
ATOM 795 C CA . ILE A 1 106 ? -16 0.118 -2.75 1 93.19 106 ILE A CA 1
ATOM 796 C C . ILE A 1 106 ? -15.219 -1.178 -2.924 1 93.19 106 ILE A C 1
ATOM 798 O O . ILE A 1 106 ? -14.664 -1.437 -3.996 1 93.19 106 ILE A O 1
ATOM 802 N N . TRP A 1 107 ? -15.25 -2.086 -1.923 1 90.56 107 TRP A N 1
ATOM 803 C CA . TRP A 1 107 ? -14.359 -3.238 -1.944 1 90.56 107 TRP A CA 1
ATOM 804 C C . TRP A 1 107 ? -15.117 -4.512 -2.301 1 90.56 107 TRP A C 1
ATOM 806 O O . TRP A 1 107 ? -14.516 -5.52 -2.67 1 90.56 107 TRP A O 1
ATOM 816 N N . GLY A 1 108 ? -16.438 -4.539 -2.227 1 87.5 108 GLY A N 1
ATOM 817 C CA . GLY A 1 108 ? -17.25 -5.719 -2.498 1 87.5 108 GLY A CA 1
ATOM 818 C C . GLY A 1 108 ? -17.016 -6.293 -3.885 1 87.5 108 GLY A C 1
ATOM 819 O O . GLY A 1 108 ? -16.703 -7.477 -4.031 1 87.5 108 GLY A O 1
ATOM 820 N N . PRO A 1 109 ? -17.125 -5.484 -4.891 1 88.19 109 PRO A N 1
ATOM 821 C CA . PRO A 1 109 ? -16.969 -5.977 -6.262 1 88.19 109 PRO A CA 1
ATOM 822 C C . PRO A 1 109 ? -15.562 -6.535 -6.523 1 88.19 109 PRO A C 1
ATOM 824 O O . PRO A 1 109 ? -15.391 -7.383 -7.402 1 88.19 109 PRO A O 1
ATOM 827 N N . PHE A 1 110 ? -14.586 -6.055 -5.777 1 84.19 110 PHE A N 1
ATOM 828 C CA . PHE A 1 110 ? -13.219 -6.551 -5.926 1 84.19 110 PHE A CA 1
ATOM 829 C C . PHE A 1 110 ? -13.141 -8.031 -5.57 1 84.19 110 PHE A C 1
ATOM 831 O O . PHE A 1 110 ? -12.406 -8.789 -6.211 1 84.19 110 PHE A O 1
ATOM 838 N N . ILE A 1 111 ? -13.914 -8.461 -4.645 1 81.31 111 ILE A N 1
ATOM 839 C CA . ILE A 1 111 ? -13.914 -9.844 -4.188 1 81.31 111 ILE A CA 1
ATOM 840 C C . ILE A 1 111 ? -14.461 -10.758 -5.281 1 81.31 111 ILE A C 1
ATOM 842 O O . ILE A 1 111 ? -13.883 -11.805 -5.578 1 81.31 111 ILE A O 1
ATOM 846 N N . GLU A 1 112 ? -15.453 -10.25 -5.977 1 85 112 GLU A N 1
ATOM 847 C CA . GLU A 1 112 ? -16.078 -11.039 -7.031 1 85 112 GLU A CA 1
ATOM 848 C C . GLU A 1 112 ? -15.172 -11.156 -8.25 1 85 112 GLU A C 1
ATOM 850 O O . GLU A 1 112 ? -15.047 -12.234 -8.836 1 85 112 GLU A O 1
ATOM 855 N N . VAL A 1 113 ? -14.539 -10.07 -8.57 1 88.19 113 VAL A N 1
ATOM 856 C CA . VAL A 1 113 ? -13.617 -10.07 -9.703 1 88.19 113 VAL A CA 1
ATOM 857 C C . VAL A 1 113 ? -12.422 -10.969 -9.398 1 88.19 113 VAL A C 1
ATOM 859 O O . VAL A 1 113 ? -11.977 -11.734 -10.258 1 88.19 113 VAL A O 1
ATOM 862 N N . GLY A 1 114 ? -11.922 -10.93 -8.172 1 89.75 114 GLY A N 1
ATOM 863 C CA . GLY A 1 114 ? -10.836 -11.797 -7.746 1 89.75 114 GLY A CA 1
ATOM 864 C C . GLY A 1 114 ? -11.172 -13.273 -7.836 1 89.75 114 GLY A C 1
ATOM 865 O O . GLY A 1 114 ? -10.391 -14.062 -8.359 1 89.75 114 GLY A O 1
ATOM 866 N N . LYS A 1 115 ? -12.383 -13.562 -7.383 1 90.44 115 LYS A N 1
ATOM 867 C CA . LYS A 1 115 ? -12.828 -14.945 -7.438 1 90.44 115 LYS A CA 1
ATOM 868 C C . LYS A 1 115 ? -12.898 -15.445 -8.875 1 90.44 115 LYS A C 1
ATOM 870 O O . LYS A 1 115 ? -12.445 -16.547 -9.18 1 90.44 115 LYS A O 1
ATOM 875 N N . ARG A 1 116 ? -13.445 -14.586 -9.727 1 91 116 ARG A N 1
ATOM 876 C CA . ARG A 1 116 ? -13.57 -14.938 -11.133 1 91 116 ARG A CA 1
ATOM 877 C C . ARG A 1 116 ? -12.203 -15.141 -11.773 1 91 116 ARG A C 1
ATOM 879 O O . ARG A 1 116 ? -11.992 -16.109 -12.508 1 91 116 ARG A O 1
ATOM 886 N N . ASN A 1 117 ? -11.258 -14.266 -11.516 1 93.31 117 ASN A N 1
ATOM 887 C CA . ASN A 1 117 ? -9.914 -14.352 -12.086 1 93.31 117 ASN A CA 1
ATOM 888 C C . ASN A 1 117 ? -9.172 -15.586 -11.586 1 93.31 117 ASN A C 1
ATOM 890 O O . ASN A 1 117 ? -8.531 -16.297 -12.367 1 93.31 117 ASN A O 1
ATOM 894 N N . LEU A 1 118 ? -9.336 -15.914 -10.289 1 95.81 118 LEU A N 1
ATOM 895 C CA . LEU A 1 118 ? -8.609 -17.016 -9.672 1 95.81 118 LEU A CA 1
ATOM 896 C C . LEU A 1 118 ? -9.188 -18.359 -10.109 1 95.81 118 LEU A C 1
ATOM 898 O O . LEU A 1 118 ? -8.484 -19.375 -10.102 1 95.81 118 LEU A O 1
ATOM 902 N N . SER A 1 119 ? -10.477 -18.328 -10.531 1 95.44 119 SER A N 1
ATOM 903 C CA . SER A 1 119 ? -11.148 -19.562 -10.938 1 95.44 119 SER A CA 1
ATOM 904 C C . SER A 1 119 ? -10.531 -20.125 -12.219 1 95.44 119 SER A C 1
ATOM 906 O O . SER A 1 119 ? -10.711 -21.297 -12.531 1 95.44 119 SER A O 1
ATOM 908 N N . LYS A 1 120 ? -9.766 -19.297 -12.938 1 95.44 120 LYS A N 1
ATOM 909 C CA . LYS A 1 120 ? -9.18 -19.703 -14.203 1 95.44 120 LYS A CA 1
ATOM 910 C C . LYS A 1 120 ? -7.891 -20.5 -13.992 1 95.44 120 LYS A C 1
ATOM 912 O O . LYS A 1 120 ? -7.379 -21.125 -14.922 1 95.44 120 LYS A O 1
ATOM 917 N N . TYR A 1 121 ? -7.359 -20.531 -12.812 1 97 121 TYR A N 1
ATOM 918 C CA . TYR A 1 121 ? -6.113 -21.219 -12.492 1 97 121 TYR A CA 1
ATOM 919 C C . TYR A 1 121 ? -6.375 -22.656 -12.062 1 97 121 TYR A C 1
ATOM 921 O O . TYR A 1 121 ? -7.445 -22.953 -11.523 1 97 121 TYR A O 1
ATOM 929 N N . THR A 1 122 ? -5.414 -23.5 -12.289 1 96.75 122 THR A N 1
ATOM 930 C CA . THR A 1 122 ? -5.48 -24.859 -11.758 1 96.75 122 THR A CA 1
ATOM 931 C C . THR A 1 122 ? -5.234 -24.859 -10.25 1 96.75 122 THR A C 1
ATOM 933 O O . THR A 1 122 ? -4.742 -23.875 -9.695 1 96.75 122 THR A O 1
ATOM 936 N N . LEU A 1 123 ? -5.605 -26 -9.641 1 96.31 123 LEU A N 1
ATOM 937 C CA . LEU A 1 123 ? -5.402 -26.125 -8.203 1 96.31 123 LEU A CA 1
ATOM 938 C C . LEU A 1 123 ? -3.926 -25.969 -7.848 1 96.31 123 LEU A C 1
ATOM 940 O O . LEU A 1 123 ? -3.58 -25.328 -6.859 1 96.31 123 LEU A O 1
ATOM 944 N N . ASP A 1 124 ? -3.031 -26.531 -8.664 1 96.56 124 ASP A N 1
ATOM 945 C CA . 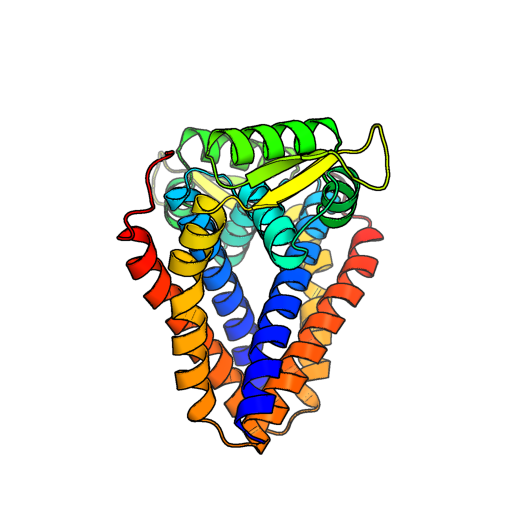ASP A 1 124 ? -1.597 -26.469 -8.406 1 96.56 124 ASP A CA 1
ATOM 946 C C . ASP A 1 124 ? -1.084 -25.031 -8.562 1 96.56 124 ASP A C 1
ATOM 948 O O . ASP A 1 124 ? -0.222 -24.594 -7.797 1 96.56 124 ASP A O 1
ATOM 952 N N . GLU A 1 125 ? -1.651 -24.375 -9.523 1 97.25 125 GLU A N 1
ATOM 953 C CA . GLU A 1 125 ? -1.285 -22.969 -9.711 1 97.25 125 GLU A CA 1
ATOM 954 C C . GLU A 1 125 ? -1.746 -22.125 -8.531 1 97.25 125 GLU A C 1
ATOM 956 O O . GLU A 1 125 ? -1.013 -21.25 -8.07 1 97.25 125 GLU A O 1
ATOM 961 N N . LEU A 1 126 ? -2.936 -22.422 -8.055 1 97.75 126 LEU A N 1
ATOM 962 C CA . LEU A 1 126 ? -3.477 -21.688 -6.914 1 97.75 126 LEU A CA 1
ATOM 963 C C . LEU A 1 126 ? -2.625 -21.922 -5.668 1 97.75 126 LEU A C 1
ATOM 965 O O . LEU A 1 126 ? -2.373 -20.984 -4.906 1 97.75 126 LEU A O 1
ATOM 969 N N . LYS A 1 127 ? -2.197 -23.109 -5.504 1 97.5 127 LYS A N 1
ATOM 970 C CA . LYS A 1 127 ? -1.346 -23.422 -4.359 1 97.5 127 LYS A CA 1
ATOM 971 C C . LYS A 1 127 ? -0.023 -22.656 -4.438 1 97.5 127 LYS A C 1
ATOM 973 O O . LYS A 1 127 ? 0.473 -22.156 -3.428 1 97.5 127 LYS A O 1
ATOM 978 N N . ALA A 1 128 ? 0.541 -22.562 -5.641 1 97.69 128 ALA A N 1
ATOM 979 C CA . ALA A 1 128 ? 1.787 -21.828 -5.844 1 97.69 128 ALA A CA 1
ATOM 980 C C . ALA A 1 128 ? 1.6 -20.344 -5.555 1 97.69 128 ALA A C 1
ATOM 982 O O . ALA A 1 128 ? 2.457 -19.703 -4.934 1 97.69 128 ALA A O 1
ATOM 983 N N . ILE A 1 129 ? 0.439 -19.797 -5.945 1 97.88 129 ILE A N 1
ATOM 984 C CA . ILE A 1 129 ? 0.127 -18.391 -5.734 1 97.88 129 ILE A CA 1
ATOM 985 C C . ILE A 1 129 ? -0.014 -18.109 -4.242 1 97.88 129 ILE A C 1
ATOM 987 O O . ILE A 1 129 ? 0.559 -17.141 -3.727 1 97.88 129 ILE A O 1
ATOM 991 N N . ARG A 1 130 ? -0.715 -18.984 -3.58 1 97.69 130 ARG A N 1
ATOM 992 C CA . ARG A 1 130 ? -0.9 -18.828 -2.143 1 97.69 130 ARG A CA 1
ATOM 993 C C . ARG A 1 130 ? 0.436 -18.875 -1.409 1 97.69 130 ARG A C 1
ATOM 995 O O . ARG A 1 130 ? 0.703 -18.047 -0.534 1 97.69 130 ARG A O 1
ATOM 1002 N N . GLN A 1 131 ? 1.255 -19.812 -1.79 1 97.62 131 GLN A N 1
ATOM 1003 C CA . GLN A 1 131 ? 2.559 -19.953 -1.152 1 97.62 131 GLN A CA 1
ATOM 1004 C C . GLN A 1 131 ? 3.439 -18.734 -1.412 1 97.62 131 GLN A C 1
ATOM 1006 O O . GLN A 1 131 ? 4.137 -18.266 -0.513 1 97.62 131 GLN A O 1
ATOM 1011 N N . PHE A 1 132 ? 3.393 -18.25 -2.611 1 97.75 132 PHE A N 1
ATOM 1012 C CA . PHE A 1 132 ? 4.148 -17.062 -2.967 1 97.75 132 PHE A CA 1
ATOM 1013 C C . PHE A 1 132 ? 3.75 -15.883 -2.082 1 97.75 132 PHE A C 1
ATOM 1015 O O . PHE A 1 132 ? 4.613 -15.172 -1.561 1 97.75 132 PHE A O 1
ATOM 1022 N N . LEU A 1 133 ? 2.441 -15.664 -1.909 1 97.31 133 LEU A N 1
ATOM 1023 C CA . LEU A 1 133 ? 1.938 -14.555 -1.11 1 97.31 133 LEU A CA 1
ATOM 1024 C C . LEU A 1 133 ? 2.369 -14.695 0.346 1 97.31 133 LEU A C 1
ATOM 1026 O O . LEU A 1 133 ? 2.73 -13.703 0.987 1 97.31 133 LEU A O 1
ATOM 1030 N N . GLU A 1 134 ? 2.373 -15.875 0.82 1 96.44 134 GLU A N 1
ATOM 1031 C CA . GLU A 1 134 ? 2.809 -16.125 2.191 1 96.44 134 GLU A CA 1
ATOM 1032 C C . GLU A 1 134 ? 4.301 -15.852 2.354 1 96.44 134 GLU A C 1
ATOM 1034 O O . GLU A 1 134 ? 4.719 -15.211 3.322 1 96.44 134 GLU A O 1
ATOM 1039 N N . ASP A 1 135 ? 5.078 -16.344 1.376 1 95.75 135 ASP A N 1
ATOM 1040 C CA . ASP A 1 135 ? 6.516 -16.094 1.403 1 95.75 135 ASP A CA 1
ATOM 1041 C C . ASP A 1 135 ? 6.824 -14.602 1.314 1 95.75 135 ASP A C 1
ATOM 1043 O O . ASP A 1 135 ? 7.711 -14.102 2.012 1 95.75 135 ASP A O 1
ATOM 1047 N N . ALA A 1 136 ? 6.105 -13.914 0.435 1 94.75 136 ALA A N 1
ATOM 1048 C CA . 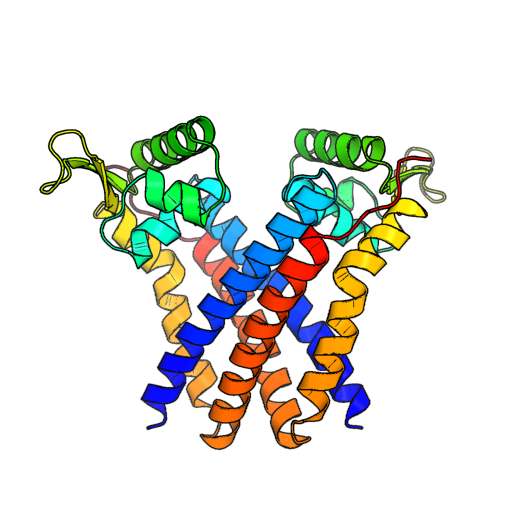ALA A 1 136 ? 6.309 -12.477 0.246 1 94.75 136 ALA A CA 1
ATOM 1049 C C . ALA A 1 136 ? 5.957 -11.703 1.511 1 94.75 136 ALA A C 1
ATOM 1051 O O . ALA A 1 136 ? 6.68 -10.789 1.906 1 94.75 136 ALA A O 1
ATOM 1052 N N . LYS A 1 137 ? 4.816 -12.07 2.158 1 94.25 137 LYS A N 1
ATOM 1053 C CA . LYS A 1 137 ? 4.414 -11.461 3.422 1 94.25 137 LYS A CA 1
ATOM 1054 C C . LYS A 1 137 ? 5.488 -11.648 4.488 1 94.25 137 LYS A C 1
ATOM 1056 O O . LYS A 1 137 ? 5.875 -10.695 5.16 1 94.25 137 LYS A O 1
ATOM 1061 N N . ASN A 1 138 ? 6.004 -12.836 4.605 1 93.5 138 ASN A N 1
ATOM 1062 C CA . ASN A 1 138 ? 7.016 -13.141 5.613 1 93.5 138 ASN A CA 1
ATOM 1063 C C . ASN A 1 138 ? 8.305 -12.367 5.355 1 93.5 138 ASN A C 1
ATOM 1065 O O . ASN A 1 138 ? 8.969 -11.922 6.297 1 93.5 138 ASN A O 1
ATOM 1069 N N . ALA A 1 139 ? 8.664 -12.273 4.074 1 92.12 139 ALA A N 1
ATOM 1070 C CA . ALA A 1 139 ? 9.859 -11.516 3.707 1 92.12 139 ALA A CA 1
ATOM 1071 C C . ALA A 1 139 ? 9.727 -10.055 4.129 1 92.12 139 ALA A C 1
ATOM 1073 O O . ALA A 1 139 ? 10.703 -9.438 4.57 1 92.12 139 ALA A O 1
ATOM 1074 N N . GLN A 1 140 ? 8.5 -9.445 3.961 1 91.5 140 GLN A N 1
ATOM 1075 C CA . GLN A 1 140 ? 8.273 -8.062 4.375 1 91.5 140 GLN A CA 1
ATOM 1076 C C . GLN A 1 140 ? 8.539 -7.887 5.867 1 91.5 140 GLN A C 1
ATOM 1078 O O . GLN A 1 140 ? 9.234 -6.953 6.27 1 91.5 140 GLN A O 1
ATOM 1083 N N . PHE A 1 141 ? 8.055 -8.766 6.738 1 88.75 141 PHE A N 1
ATOM 1084 C CA . PHE A 1 141 ? 8.195 -8.656 8.188 1 88.75 141 PHE A CA 1
ATOM 1085 C C . PHE A 1 141 ? 9.648 -8.836 8.609 1 88.75 141 PHE A C 1
ATOM 1087 O O . PHE A 1 141 ? 10.125 -8.148 9.516 1 88.75 141 PHE A O 1
ATOM 1094 N N . GLU A 1 142 ? 10.312 -9.766 7.945 1 88.12 142 GLU A N 1
ATOM 1095 C CA . GLU A 1 142 ? 11.734 -9.938 8.227 1 88.12 142 GLU A CA 1
ATOM 1096 C C . GLU A 1 142 ? 12.523 -8.672 7.914 1 88.12 142 GLU A C 1
ATOM 1098 O O . GLU A 1 142 ? 13.422 -8.289 8.664 1 88.12 142 GLU A O 1
ATOM 1103 N N . HIS A 1 143 ? 12.141 -8.008 6.879 1 89.81 143 HIS A N 1
ATOM 1104 C CA . HIS A 1 143 ? 12.898 -6.832 6.445 1 89.81 143 HIS A CA 1
ATOM 1105 C C . HIS A 1 143 ? 12.523 -5.605 7.266 1 89.81 143 HIS A C 1
ATOM 1107 O O . HIS A 1 143 ? 13.328 -4.68 7.402 1 89.81 143 HIS A O 1
ATOM 1113 N N . ILE A 1 144 ? 11.344 -5.59 7.859 1 90.44 144 ILE A N 1
ATOM 1114 C CA . ILE A 1 144 ? 10.961 -4.5 8.75 1 90.44 144 ILE A CA 1
ATOM 1115 C C . ILE A 1 144 ? 11.922 -4.449 9.938 1 90.44 144 ILE A C 1
ATOM 1117 O O . ILE A 1 144 ? 12.43 -3.379 10.289 1 90.44 144 ILE A O 1
ATOM 1121 N N . GLU A 1 145 ? 12.172 -5.562 10.508 1 90.06 145 GLU A N 1
ATOM 1122 C CA . GLU A 1 145 ? 13.078 -5.625 11.648 1 90.06 145 GLU A CA 1
ATOM 1123 C C . GLU A 1 145 ? 14.484 -5.188 11.258 1 90.06 145 GLU A C 1
ATOM 1125 O O . GLU A 1 145 ? 15.148 -4.465 12.008 1 90.06 145 GLU A O 1
ATOM 1130 N N . ARG A 1 146 ? 14.875 -5.566 10.094 1 91.56 146 ARG A N 1
ATOM 1131 C CA . ARG A 1 146 ? 16.203 -5.199 9.602 1 91.56 146 ARG A CA 1
ATOM 1132 C C . ARG A 1 146 ? 16.312 -3.691 9.398 1 91.56 146 ARG A C 1
ATOM 1134 O O . ARG A 1 146 ? 17.297 -3.078 9.797 1 91.56 146 ARG A O 1
ATOM 1141 N N . VAL A 1 147 ? 15.344 -3.113 8.82 1 93.06 147 VAL A N 1
ATOM 1142 C CA . VAL A 1 147 ? 15.367 -1.704 8.445 1 93.06 147 VAL A CA 1
ATOM 1143 C C . VAL A 1 147 ? 15.289 -0.835 9.695 1 93.06 147 VAL A C 1
ATOM 1145 O O . VAL A 1 147 ? 15.93 0.219 9.773 1 93.06 147 VAL A O 1
ATOM 1148 N N . ARG A 1 148 ? 14.562 -1.29 10.719 1 90.69 148 ARG A N 1
ATOM 1149 C CA . ARG A 1 148 ? 14.453 -0.567 11.984 1 90.69 148 ARG A CA 1
ATOM 1150 C C . ARG A 1 148 ? 15.82 -0.409 12.648 1 90.69 148 ARG A C 1
ATOM 1152 O O . ARG A 1 148 ? 16.062 0.565 13.367 1 90.69 148 ARG A O 1
ATOM 1159 N N . LYS A 1 149 ? 16.703 -1.286 12.336 1 90.94 149 LYS A N 1
ATOM 1160 C CA . LYS A 1 149 ? 18.031 -1.286 12.953 1 90.94 149 LYS A CA 1
ATOM 1161 C C . LYS A 1 149 ? 19.062 -0.625 12.047 1 90.94 149 LYS A C 1
ATOM 1163 O O . LYS A 1 149 ? 20.234 -0.533 12.398 1 90.94 149 LYS A O 1
ATOM 1168 N N . LEU A 1 150 ? 18.547 -0.183 10.898 1 89.31 150 LEU A N 1
ATOM 1169 C CA . LEU A 1 150 ? 19.453 0.364 9.898 1 89.31 150 LEU A CA 1
ATOM 1170 C C . LEU A 1 150 ? 19.922 1.763 10.289 1 89.31 150 LEU A C 1
ATOM 1172 O O . LEU A 1 150 ? 19.125 2.566 10.789 1 89.31 150 LEU A O 1
ATOM 1176 N N . LYS A 1 151 ? 21.25 2.008 10.281 1 85.44 151 LYS A N 1
ATOM 1177 C CA . LYS A 1 151 ? 21.812 3.348 10.414 1 85.44 151 LYS A CA 1
ATOM 1178 C C . LYS A 1 151 ? 22.047 3.982 9.047 1 85.44 151 LYS A C 1
ATOM 1180 O O . LYS A 1 151 ? 22.938 3.549 8.305 1 85.44 151 LYS A O 1
ATOM 1185 N N . LEU A 1 152 ? 21.203 4.961 8.688 1 85.88 152 LEU A N 1
ATOM 1186 C CA . LEU A 1 152 ? 21.312 5.59 7.379 1 85.88 152 LEU A CA 1
ATOM 1187 C C . LEU A 1 152 ? 22.375 6.684 7.391 1 85.88 152 LEU A C 1
ATOM 1189 O O . LEU A 1 152 ? 22.672 7.258 8.438 1 85.88 152 LEU A O 1
ATOM 1193 N N . PRO A 1 153 ? 22.906 6.859 6.23 1 78.12 153 PRO A N 1
ATOM 1194 C CA . PRO A 1 153 ? 23.953 7.895 6.16 1 78.12 153 PRO A CA 1
ATOM 1195 C C . PRO A 1 153 ? 23.438 9.273 6.566 1 78.12 153 PRO A C 1
ATOM 1197 O O . PRO A 1 153 ? 22.266 9.594 6.328 1 78.12 153 PRO A O 1
ATOM 1200 N N . LYS A 1 154 ? 24.297 9.984 7.488 1 65.56 154 LYS A N 1
ATOM 1201 C CA . LYS A 1 154 ? 23.953 11.336 7.93 1 65.56 154 LYS A CA 1
ATOM 1202 C C . LYS A 1 154 ? 24.141 12.344 6.797 1 65.56 154 LYS A C 1
ATOM 1204 O O . LYS A 1 154 ? 24.859 12.078 5.828 1 65.56 154 LYS A O 1
ATOM 1209 N N . ARG A 1 155 ? 23.328 13.469 6.672 1 60.25 155 ARG A N 1
ATOM 1210 C CA . ARG A 1 155 ? 23.453 14.555 5.715 1 60.25 155 ARG A CA 1
ATOM 1211 C C . ARG A 1 155 ? 24.906 15.016 5.605 1 60.25 155 ARG A C 1
ATOM 1213 O O . ARG A 1 155 ? 25.578 15.211 6.617 1 60.25 155 ARG A O 1
ATOM 1220 N N . SER A 1 156 ? 25.594 14.633 4.395 1 46.19 156 SER A N 1
ATOM 1221 C CA . SER A 1 156 ? 26.891 15.297 4.309 1 46.19 156 SER A CA 1
ATOM 1222 C C . SER A 1 156 ? 26.734 16.812 4.355 1 46.19 156 SER A C 1
ATOM 1224 O O . SER A 1 156 ? 25.734 17.359 3.887 1 46.19 156 SER A O 1
ATOM 1226 N N . MET B 1 1 ? -12.914 -27.656 -2.879 1 81.19 1 MET B N 1
ATOM 1227 C CA . MET B 1 1 ? -11.469 -27.594 -2.67 1 81.19 1 MET B CA 1
ATOM 1228 C C . MET B 1 1 ? -10.867 -26.359 -3.316 1 81.19 1 MET B C 1
ATOM 1230 O O . MET B 1 1 ? -10.211 -25.562 -2.645 1 81.19 1 MET B O 1
ATOM 1234 N N . LYS B 1 2 ? -11.312 -26.125 -4.617 1 88.25 2 LYS B N 1
ATOM 1235 C CA . LYS B 1 2 ? -10.766 -24.984 -5.336 1 88.25 2 LYS B CA 1
ATOM 1236 C C . LYS B 1 2 ? -11.281 -23.672 -4.75 1 88.25 2 LYS B C 1
ATOM 1238 O O . LYS B 1 2 ? -10.508 -22.734 -4.551 1 88.25 2 LYS B O 1
ATOM 1243 N N . ASN B 1 3 ? -12.531 -23.656 -4.215 1 87.88 3 ASN B N 1
ATOM 1244 C CA . ASN B 1 3 ? -13.141 -22.469 -3.648 1 87.88 3 ASN B CA 1
ATOM 1245 C C . ASN B 1 3 ? -12.492 -22.078 -2.322 1 87.88 3 ASN B C 1
ATOM 1247 O O . ASN B 1 3 ? -12.344 -20.891 -2.025 1 87.88 3 ASN B O 1
ATOM 1251 N N . GLU B 1 4 ? -12.133 -23.031 -1.626 1 91.38 4 GLU B N 1
ATOM 1252 C CA . GLU B 1 4 ? -11.484 -22.797 -0.342 1 91.38 4 GLU B CA 1
ATOM 1253 C C . GLU B 1 4 ? -10.109 -22.156 -0.532 1 91.38 4 GLU B C 1
ATOM 1255 O O . GLU B 1 4 ? -9.75 -21.219 0.183 1 91.38 4 GLU B O 1
ATOM 1260 N N . ILE B 1 5 ? -9.414 -22.656 -1.507 1 94 5 ILE B N 1
ATOM 1261 C CA . ILE B 1 5 ? -8.078 -22.125 -1.748 1 94 5 ILE B CA 1
ATOM 1262 C C . ILE B 1 5 ? -8.18 -20.688 -2.281 1 94 5 ILE B C 1
ATOM 1264 O O . ILE B 1 5 ? -7.348 -19.844 -1.951 1 94 5 ILE B O 1
ATOM 1268 N N . ILE B 1 6 ? -9.195 -20.453 -3.068 1 94.38 6 ILE B N 1
ATOM 1269 C CA . ILE B 1 6 ? -9.398 -19.109 -3.607 1 94.38 6 ILE B CA 1
ATOM 1270 C C . ILE B 1 6 ? -9.656 -18.125 -2.467 1 94.38 6 ILE B C 1
ATOM 1272 O O . ILE B 1 6 ? -9.102 -17.031 -2.453 1 94.38 6 ILE B O 1
ATOM 1276 N N . GLN B 1 7 ? -10.438 -18.531 -1.479 1 90.94 7 GLN B N 1
ATOM 1277 C CA . GLN B 1 7 ? -10.703 -17.703 -0.315 1 90.94 7 GLN B CA 1
ATOM 1278 C C . GLN B 1 7 ? -9.43 -17.438 0.477 1 90.94 7 GLN B C 1
ATOM 1280 O O . GLN B 1 7 ? -9.203 -16.312 0.934 1 90.94 7 GLN B O 1
ATOM 1285 N N . THR B 1 8 ? -8.602 -18.438 0.575 1 94.12 8 THR B N 1
ATOM 1286 C CA . THR B 1 8 ? -7.355 -18.281 1.324 1 94.12 8 THR B CA 1
ATOM 1287 C C . THR B 1 8 ? -6.391 -17.359 0.581 1 94.12 8 THR B C 1
ATOM 1289 O O . THR B 1 8 ? -5.586 -16.656 1.203 1 94.12 8 THR B O 1
ATOM 1292 N N . ILE B 1 9 ? -6.527 -17.344 -0.72 1 95.56 9 ILE B N 1
ATOM 1293 C CA . ILE B 1 9 ? -5.684 -16.453 -1.513 1 95.56 9 ILE B CA 1
ATOM 1294 C C . ILE B 1 9 ? -6.113 -15 -1.299 1 95.56 9 ILE B C 1
ATOM 1296 O O . ILE B 1 9 ? -5.273 -14.109 -1.142 1 95.56 9 ILE B O 1
ATOM 1300 N N . GLY B 1 10 ? -7.457 -14.758 -1.292 1 91.56 10 GLY B N 1
ATOM 1301 C CA . GLY B 1 10 ? -7.957 -13.43 -0.964 1 91.56 10 GLY B CA 1
ATOM 1302 C C . GLY B 1 10 ? -7.426 -12.906 0.355 1 91.56 10 GLY B C 1
ATOM 1303 O O . GLY B 1 10 ? -7 -11.75 0.443 1 91.56 10 GLY B O 1
ATOM 1304 N N . GLN B 1 11 ? -7.383 -13.758 1.319 1 89.5 11 GLN B N 1
ATOM 1305 C CA . GLN B 1 11 ? -6.859 -13.391 2.633 1 89.5 11 GLN B CA 1
ATOM 1306 C C . GLN B 1 11 ? -5.355 -13.148 2.576 1 89.5 11 GLN B C 1
ATOM 1308 O O . GLN B 1 11 ? -4.848 -12.219 3.203 1 89.5 11 GLN B O 1
ATOM 1313 N N . ALA B 1 12 ? -4.648 -14.008 1.853 1 94.31 12 ALA B N 1
ATOM 1314 C CA . ALA B 1 12 ? -3.197 -13.883 1.733 1 94.31 12 ALA B CA 1
ATOM 1315 C C . ALA B 1 12 ? -2.812 -12.586 1.032 1 94.31 12 ALA B C 1
ATOM 1317 O O . ALA B 1 12 ? -1.803 -11.961 1.374 1 94.31 12 ALA B O 1
ATOM 1318 N N . VAL B 1 13 ? -3.604 -12.117 0.07 1 94 13 VAL B N 1
ATOM 1319 C CA . VAL B 1 13 ? -3.363 -10.859 -0.622 1 94 13 VAL B CA 1
ATOM 1320 C C . VAL B 1 13 ? -3.479 -9.695 0.365 1 94 13 VAL B C 1
ATOM 1322 O O . VAL B 1 13 ? -2.604 -8.828 0.418 1 94 13 VAL B O 1
ATOM 1325 N N . MET B 1 14 ? -4.492 -9.695 1.186 1 87.75 14 MET B N 1
ATOM 1326 C CA . MET B 1 14 ? -4.711 -8.641 2.172 1 87.75 14 MET B CA 1
ATOM 1327 C C . MET B 1 14 ? -3.564 -8.586 3.174 1 87.75 14 MET B C 1
ATOM 1329 O O . MET B 1 14 ? -3.078 -7.504 3.51 1 87.75 14 MET B O 1
ATOM 1333 N N . LEU B 1 15 ? -3.152 -9.734 3.594 1 89.44 15 LEU B N 1
ATOM 1334 C CA . LEU B 1 15 ? -2.078 -9.797 4.578 1 89.44 15 LEU B CA 1
ATOM 1335 C C . LEU B 1 15 ? -0.757 -9.336 3.971 1 89.44 15 LEU B C 1
ATOM 1337 O O . LEU B 1 15 ? 0.041 -8.672 4.637 1 89.44 15 LEU B O 1
ATOM 1341 N N . PHE B 1 16 ? -0.516 -9.672 2.713 1 93.81 16 PHE B N 1
ATOM 1342 C CA . PHE B 1 16 ? 0.672 -9.211 2.004 1 93.81 16 PHE B CA 1
ATOM 1343 C C . PHE B 1 16 ? 0.653 -7.695 1.845 1 93.81 16 PHE B C 1
ATOM 1345 O O . PHE B 1 16 ? 1.674 -7.035 2.041 1 93.81 16 PHE B O 1
ATOM 1352 N N . GLN B 1 17 ? -0.474 -7.156 1.535 1 91.12 17 GLN B N 1
ATOM 1353 C CA . GLN B 1 17 ? -0.608 -5.711 1.393 1 91.12 17 GLN B CA 1
ATOM 1354 C C . GLN B 1 17 ? -0.374 -5.004 2.725 1 91.12 17 GLN B C 1
ATOM 1356 O O . GLN B 1 17 ? 0.306 -3.975 2.775 1 91.12 17 GLN B O 1
ATOM 1361 N N . ASP B 1 18 ? -0.939 -5.578 3.803 1 87.69 18 ASP B N 1
ATOM 1362 C CA . ASP B 1 18 ? -0.725 -5.023 5.137 1 87.69 18 ASP B CA 1
ATOM 1363 C C . ASP B 1 18 ? 0.759 -5.012 5.496 1 87.69 18 ASP B C 1
ATOM 1365 O O . ASP B 1 18 ? 1.263 -4.031 6.047 1 87.69 18 ASP B O 1
ATOM 1369 N N . ALA B 1 19 ? 1.408 -6.07 5.188 1 90.88 19 ALA B N 1
ATOM 1370 C CA . ALA B 1 19 ? 2.834 -6.188 5.48 1 90.88 19 ALA B CA 1
ATOM 1371 C C . ALA B 1 19 ? 3.646 -5.188 4.66 1 90.88 19 ALA B C 1
ATOM 1373 O O . ALA B 1 19 ? 4.59 -4.578 5.172 1 90.88 19 ALA B O 1
ATOM 1374 N N . SER B 1 20 ? 3.301 -5.078 3.375 1 92.69 20 SER B N 1
ATOM 1375 C CA . SER B 1 20 ? 3.986 -4.125 2.508 1 92.69 20 SER B CA 1
ATOM 1376 C C . SER B 1 20 ? 3.816 -2.697 3.012 1 92.69 20 SER B C 1
ATOM 1378 O O . SER B 1 20 ? 4.758 -1.903 2.975 1 92.69 20 SER B O 1
ATOM 1380 N N . GLU B 1 21 ? 2.646 -2.373 3.494 1 90 21 GLU B N 1
ATOM 1381 C CA . GLU B 1 21 ? 2.377 -1.054 4.059 1 90 21 GLU B CA 1
ATOM 1382 C C . GLU B 1 21 ? 3.199 -0.816 5.32 1 90 21 GLU B C 1
ATOM 1384 O O . GLU B 1 21 ? 3.762 0.265 5.508 1 90 21 GLU B O 1
ATOM 1389 N N . ALA B 1 22 ? 3.188 -1.802 6.152 1 88.31 22 ALA B N 1
ATOM 1390 C CA . ALA B 1 22 ? 3.971 -1.696 7.379 1 88.31 22 ALA B CA 1
ATOM 1391 C C . ALA B 1 22 ? 5.449 -1.473 7.066 1 88.31 22 ALA B C 1
ATOM 1393 O O . ALA B 1 22 ? 6.117 -0.683 7.738 1 88.31 22 ALA B O 1
ATOM 1394 N N . PHE B 1 23 ? 5.949 -2.139 6.09 1 92.12 23 PHE B N 1
ATOM 1395 C CA . PHE B 1 23 ? 7.336 -1.968 5.672 1 92.12 23 PHE B CA 1
ATOM 1396 C C . PHE B 1 23 ? 7.582 -0.545 5.184 1 92.12 23 PHE B C 1
ATOM 1398 O O . PHE B 1 23 ? 8.562 0.091 5.578 1 92.12 23 PHE B O 1
ATOM 1405 N N . ASP B 1 24 ? 6.652 -0.045 4.32 1 92.06 24 ASP B N 1
ATOM 1406 C CA . ASP B 1 24 ? 6.805 1.307 3.789 1 92.06 24 ASP B CA 1
ATOM 1407 C C . ASP B 1 24 ? 6.738 2.346 4.906 1 92.06 24 ASP B C 1
ATOM 1409 O O . ASP B 1 24 ? 7.445 3.354 4.867 1 92.06 24 ASP B O 1
ATOM 1413 N N . ASP B 1 25 ? 5.871 2.152 5.883 1 90.31 25 ASP B N 1
ATOM 1414 C CA . ASP B 1 25 ? 5.805 3.035 7.043 1 90.31 25 ASP B CA 1
ATOM 1415 C C . ASP B 1 25 ? 7.137 3.061 7.793 1 90.31 25 ASP B C 1
ATOM 1417 O O . ASP B 1 25 ? 7.633 4.133 8.148 1 90.31 25 ASP B O 1
ATOM 1421 N N . THR B 1 26 ? 7.672 1.918 7.996 1 91.88 26 THR B N 1
ATOM 1422 C CA . THR B 1 26 ? 8.938 1.792 8.711 1 91.88 26 THR B CA 1
ATOM 1423 C C . THR B 1 26 ? 10.062 2.461 7.93 1 91.88 26 THR B C 1
ATOM 1425 O O . THR B 1 26 ? 10.883 3.186 8.508 1 91.88 26 THR B O 1
ATOM 1428 N N . ALA B 1 27 ? 10.109 2.211 6.637 1 93.75 27 ALA B N 1
ATOM 1429 C CA . ALA B 1 27 ? 11.125 2.818 5.785 1 93.75 27 ALA B CA 1
ATOM 1430 C C . ALA B 1 27 ? 11.039 4.34 5.832 1 93.75 27 ALA B C 1
ATOM 1432 O O . ALA B 1 27 ? 12.062 5.02 5.957 1 93.75 27 ALA B O 1
ATOM 1433 N N . ALA B 1 28 ? 9.836 4.883 5.766 1 93.62 28 ALA B N 1
ATOM 1434 C CA . ALA B 1 28 ? 9.641 6.328 5.832 1 93.62 28 ALA B CA 1
ATOM 1435 C C . ALA B 1 28 ? 10.133 6.887 7.16 1 93.62 28 ALA B C 1
ATOM 1437 O O . ALA B 1 28 ? 10.828 7.902 7.195 1 93.62 28 ALA B O 1
ATOM 1438 N N . GLU B 1 29 ? 9.805 6.207 8.195 1 91.56 29 GLU B N 1
ATOM 1439 C CA . GLU B 1 29 ? 10.203 6.629 9.539 1 91.56 29 GLU B CA 1
ATOM 1440 C C . GLU B 1 29 ? 11.727 6.648 9.68 1 91.56 29 GLU B C 1
ATOM 1442 O O . GLU B 1 29 ? 12.297 7.633 10.156 1 91.56 29 GLU B O 1
ATOM 1447 N N . VAL B 1 30 ? 12.352 5.621 9.25 1 93.69 30 VAL B N 1
ATOM 1448 C CA . VAL B 1 30 ? 13.797 5.488 9.367 1 93.69 30 VAL B CA 1
ATOM 1449 C C . VAL B 1 30 ? 14.484 6.562 8.523 1 93.69 30 VAL B C 1
ATOM 1451 O O . VAL B 1 30 ? 15.531 7.09 8.914 1 93.69 30 VAL B O 1
ATOM 1454 N N . MET B 1 31 ? 13.836 6.973 7.449 1 95.56 31 MET B N 1
ATOM 1455 C CA . MET B 1 31 ? 14.406 7.98 6.555 1 95.56 31 MET B CA 1
ATOM 1456 C C . MET B 1 31 ? 14.062 9.391 7.027 1 95.56 31 MET B C 1
ATOM 1458 O O . MET B 1 31 ? 14.508 10.375 6.434 1 95.56 31 MET B O 1
ATOM 1462 N N . GLY B 1 32 ? 13.273 9.469 8.047 1 93.88 32 GLY B N 1
ATOM 1463 C CA . GLY B 1 32 ? 12.828 10.773 8.516 1 93.88 32 GLY B CA 1
ATOM 1464 C C . GLY B 1 32 ? 11.852 11.445 7.562 1 93.88 32 GLY B C 1
ATOM 1465 O O . GLY B 1 32 ? 11.852 12.672 7.434 1 93.88 32 GLY B O 1
ATOM 1466 N N . LEU B 1 33 ? 11.102 10.664 6.773 1 95.06 33 LEU B N 1
ATOM 1467 C CA . LEU B 1 33 ? 10.117 11.141 5.812 1 95.06 33 LEU B CA 1
ATOM 1468 C C . LEU B 1 33 ? 8.711 10.68 6.195 1 95.06 33 LEU B C 1
ATOM 1470 O O . LEU B 1 33 ? 8.555 9.828 7.078 1 95.06 33 LEU B O 1
ATOM 1474 N N . ASN B 1 34 ? 7.703 11.273 5.656 1 91.12 34 ASN B N 1
ATOM 1475 C CA . ASN B 1 34 ? 6.359 10.703 5.719 1 91.12 34 ASN B CA 1
ATOM 1476 C C . ASN B 1 34 ? 6.031 9.906 4.457 1 91.12 34 ASN B C 1
ATOM 1478 O O . ASN B 1 34 ? 6.848 9.828 3.539 1 91.12 34 ASN B O 1
ATOM 1482 N N . ARG B 1 35 ? 4.902 9.32 4.414 1 90.19 35 ARG B N 1
ATOM 1483 C CA . ARG B 1 35 ? 4.551 8.406 3.33 1 90.19 35 ARG B CA 1
ATOM 1484 C C . ARG B 1 35 ? 4.449 9.156 2.002 1 90.19 35 ARG B C 1
ATOM 1486 O O . ARG B 1 35 ? 4.785 8.609 0.951 1 90.19 35 ARG B O 1
ATOM 1493 N N . THR B 1 36 ? 3.953 10.352 2.066 1 90.56 36 THR B N 1
ATOM 1494 C CA . THR B 1 36 ? 3.873 11.141 0.846 1 90.56 36 THR B CA 1
ATOM 1495 C C . THR B 1 36 ? 5.266 11.445 0.304 1 90.56 36 THR B C 1
ATOM 1497 O O . THR B 1 36 ? 5.512 11.328 -0.898 1 90.56 36 THR B O 1
ATOM 1500 N N . ASP B 1 37 ? 6.176 11.836 1.192 1 94.81 37 ASP B N 1
ATOM 1501 C CA . ASP B 1 37 ? 7.562 12.078 0.805 1 94.81 37 ASP B CA 1
ATOM 1502 C C . ASP B 1 37 ? 8.188 10.836 0.173 1 94.81 37 ASP B C 1
ATOM 1504 O O . ASP B 1 37 ? 8.844 10.922 -0.863 1 94.81 37 ASP B O 1
ATOM 1508 N N . LEU B 1 38 ? 7.934 9.734 0.838 1 94.44 38 LEU B N 1
ATOM 1509 C CA . LEU B 1 38 ? 8.5 8.477 0.364 1 94.44 38 LEU B CA 1
ATOM 1510 C C . LEU B 1 38 ? 7.973 8.133 -1.023 1 94.44 38 LEU B C 1
ATOM 1512 O O . LEU B 1 38 ? 8.727 7.656 -1.877 1 94.44 38 LEU B O 1
ATOM 1516 N N . LYS B 1 39 ? 6.719 8.289 -1.236 1 92.19 39 LYS B N 1
ATOM 1517 C CA . LYS B 1 39 ? 6.125 8.055 -2.551 1 92.19 39 LYS B CA 1
ATOM 1518 C C . LYS B 1 39 ? 6.789 8.93 -3.613 1 92.19 39 LYS B C 1
ATOM 1520 O O . LYS B 1 39 ? 7.148 8.445 -4.688 1 92.19 39 LYS B O 1
ATOM 1525 N N . CYS B 1 40 ? 6.977 10.188 -3.328 1 94.94 40 CYS B N 1
ATOM 1526 C CA . CYS B 1 40 ? 7.637 11.109 -4.254 1 94.94 40 CYS B CA 1
ATOM 1527 C C . CYS B 1 40 ? 9.07 10.664 -4.527 1 94.94 40 CYS B C 1
ATOM 1529 O O . CYS B 1 40 ? 9.516 10.656 -5.676 1 94.94 40 CYS B O 1
ATOM 1531 N N . LEU B 1 41 ? 9.719 10.305 -3.467 1 95.88 41 LEU B N 1
ATOM 1532 C CA . LEU B 1 41 ? 11.102 9.852 -3.586 1 95.88 41 LEU B CA 1
ATOM 1533 C C . LEU B 1 41 ? 11.195 8.609 -4.469 1 95.88 41 LEU B C 1
ATOM 1535 O O . LEU B 1 41 ? 12.109 8.492 -5.285 1 95.88 41 LEU B O 1
ATOM 1539 N N . GLY B 1 42 ? 10.266 7.695 -4.258 1 93.19 42 GLY B N 1
ATOM 1540 C CA . GLY B 1 42 ? 10.219 6.512 -5.102 1 93.19 42 GLY B CA 1
ATOM 1541 C C . GLY B 1 42 ? 10.047 6.832 -6.574 1 93.19 42 GLY B C 1
ATOM 1542 O O . GLY B 1 42 ? 10.648 6.176 -7.43 1 93.19 42 GLY B O 1
ATOM 1543 N N . ILE B 1 43 ? 9.258 7.797 -6.879 1 92.31 43 ILE B N 1
ATOM 1544 C CA . ILE B 1 43 ? 9.023 8.227 -8.258 1 92.31 43 ILE B CA 1
ATOM 1545 C C . ILE B 1 43 ? 10.312 8.82 -8.836 1 92.31 43 ILE B C 1
ATOM 1547 O O . ILE B 1 43 ? 10.672 8.531 -9.977 1 92.31 43 ILE B O 1
ATOM 1551 N N . ILE B 1 44 ? 10.977 9.609 -8.031 1 95.5 44 ILE B N 1
ATOM 1552 C CA . ILE B 1 44 ? 12.25 10.188 -8.461 1 95.5 44 ILE B CA 1
ATOM 1553 C C . ILE B 1 44 ? 13.242 9.07 -8.758 1 95.5 44 ILE B C 1
ATOM 1555 O O . ILE B 1 44 ? 13.906 9.086 -9.805 1 95.5 44 ILE B O 1
ATOM 1559 N N . PHE B 1 45 ? 13.328 8.141 -7.867 1 93.25 45 PHE B N 1
ATOM 1560 C CA . PHE B 1 45 ? 14.242 7.016 -8.008 1 93.25 45 PHE B CA 1
ATOM 1561 C C . PHE B 1 45 ? 13.977 6.254 -9.297 1 93.25 45 PHE B C 1
ATOM 1563 O O . PHE B 1 45 ? 14.906 5.953 -10.047 1 93.25 45 PHE B O 1
ATOM 1570 N N . ARG B 1 46 ? 12.789 5.973 -9.648 1 88.69 46 ARG B N 1
ATOM 1571 C CA . ARG B 1 46 ? 12.414 5.137 -10.789 1 88.69 46 ARG B CA 1
ATOM 1572 C C . ARG B 1 46 ? 12.641 5.875 -12.109 1 88.69 46 ARG B C 1
ATOM 1574 O O . ARG B 1 46 ? 12.859 5.25 -13.141 1 88.69 46 ARG B O 1
ATOM 1581 N N . ASN B 1 47 ? 12.578 7.152 -12.055 1 92 47 ASN B N 1
ATOM 1582 C CA . ASN B 1 47 ? 12.656 7.914 -13.297 1 92 47 ASN B CA 1
ATOM 1583 C C . ASN B 1 47 ? 14.047 8.492 -13.508 1 92 47 ASN B C 1
ATOM 1585 O O . ASN B 1 47 ? 14.398 8.883 -14.625 1 92 47 ASN B O 1
ATOM 1589 N N . GLY B 1 48 ? 14.883 8.547 -12.461 1 92.5 48 GLY B N 1
ATOM 1590 C CA . GLY B 1 48 ? 16.219 9.125 -12.555 1 92.5 48 GLY B CA 1
ATOM 1591 C C . GLY B 1 48 ? 16.219 10.641 -12.484 1 92.5 48 GLY B C 1
ATOM 1592 O O . GLY B 1 48 ? 16.891 11.227 -11.641 1 92.5 48 GLY B O 1
ATOM 1593 N N . SER B 1 49 ? 15.562 11.281 -13.398 1 94.38 49 SER B N 1
ATOM 1594 C CA . SER B 1 49 ? 15.344 12.719 -13.484 1 94.38 49 SER B CA 1
ATOM 1595 C C . SER B 1 49 ? 13.914 13.047 -13.898 1 94.38 49 SER B C 1
ATOM 1597 O O . SER B 1 49 ? 13.43 12.547 -14.914 1 94.38 49 SER B O 1
ATOM 1599 N N . ILE B 1 50 ? 13.266 13.852 -13.016 1 95.75 50 ILE B N 1
ATOM 1600 C CA . ILE B 1 50 ? 11.844 14.07 -13.266 1 95.75 50 ILE B CA 1
ATOM 1601 C C . ILE B 1 50 ? 11.43 15.438 -12.742 1 95.75 50 ILE B C 1
ATOM 1603 O O . ILE B 1 50 ? 11.969 15.914 -11.734 1 95.75 50 ILE B O 1
ATOM 1607 N N . SER B 1 51 ? 10.453 16.016 -13.422 1 95.69 51 SER B N 1
ATOM 1608 C CA . SER B 1 51 ? 10 17.344 -13.016 1 95.69 51 SER B CA 1
ATOM 1609 C C . SER B 1 51 ? 8.969 17.266 -11.898 1 95.69 51 SER B C 1
ATOM 1611 O O . SER B 1 51 ? 8.258 16.266 -11.773 1 95.69 51 SER B O 1
ATOM 1613 N N . PRO B 1 52 ? 8.906 18.375 -11.07 1 95 52 PRO B N 1
ATOM 1614 C CA . PRO B 1 52 ? 7.855 18.422 -10.055 1 95 52 PRO B CA 1
ATOM 1615 C C . PRO B 1 52 ? 6.457 18.234 -10.633 1 95 52 PRO B C 1
ATOM 1617 O O . PRO B 1 52 ? 5.617 17.562 -10.031 1 95 52 PRO B O 1
ATOM 1620 N N . SER B 1 53 ? 6.25 18.734 -11.812 1 93 53 SER B N 1
ATOM 1621 C CA . SER B 1 53 ? 4.945 18.641 -12.453 1 93 53 SER B CA 1
ATOM 1622 C C . SER B 1 53 ? 4.605 17.188 -12.789 1 93 53 SER B C 1
ATOM 1624 O O . SER B 1 53 ? 3.463 16.75 -12.625 1 93 53 SER B O 1
ATOM 1626 N N . GLU B 1 54 ? 5.559 16.484 -13.242 1 92.88 54 GLU B N 1
ATOM 1627 C CA . GLU B 1 54 ? 5.348 15.062 -13.555 1 92.88 54 GLU B CA 1
ATOM 1628 C C . GLU B 1 54 ? 5.109 14.25 -12.281 1 92.88 54 GLU B C 1
ATOM 1630 O O . GLU B 1 54 ? 4.27 13.352 -12.266 1 92.88 54 GLU B O 1
ATOM 1635 N N . ILE B 1 55 ? 5.812 14.516 -11.234 1 93.81 55 ILE B N 1
ATOM 1636 C CA . ILE B 1 55 ? 5.602 13.844 -9.961 1 93.81 55 ILE B CA 1
ATOM 1637 C C . ILE B 1 55 ? 4.188 14.117 -9.453 1 93.81 55 ILE B C 1
ATOM 1639 O O . ILE B 1 55 ? 3.496 13.203 -8.992 1 93.81 55 ILE B O 1
ATOM 1643 N N . ALA B 1 56 ? 3.797 15.398 -9.562 1 92.06 56 ALA B N 1
ATOM 1644 C CA . ALA B 1 56 ? 2.461 15.797 -9.125 1 92.06 56 ALA B CA 1
ATOM 1645 C C . ALA B 1 56 ? 1.385 15.039 -9.898 1 92.06 56 ALA B C 1
ATOM 1647 O O . ALA B 1 56 ? 0.393 14.586 -9.32 1 92.06 56 ALA B O 1
ATOM 1648 N N . ARG B 1 57 ? 1.584 14.844 -11.195 1 87.81 57 ARG B N 1
ATOM 1649 C CA . ARG B 1 57 ? 0.644 14.125 -12.047 1 87.81 57 ARG B CA 1
ATOM 1650 C C . ARG B 1 57 ? 0.495 12.672 -11.594 1 87.81 57 ARG B C 1
ATOM 1652 O O . ARG B 1 57 ? -0.619 12.148 -11.531 1 87.81 57 ARG B O 1
ATOM 1659 N N . VAL B 1 58 ? 1.568 12.07 -11.219 1 83.69 58 VAL B N 1
ATOM 1660 C CA . VAL B 1 58 ? 1.579 10.656 -10.844 1 83.69 58 VAL B CA 1
ATOM 1661 C C . VAL B 1 58 ? 0.992 10.492 -9.445 1 83.69 58 VAL B C 1
ATOM 1663 O O . VAL B 1 58 ? 0.271 9.523 -9.18 1 83.69 58 VAL B O 1
ATOM 1666 N N . THR B 1 59 ? 1.267 11.398 -8.531 1 85.06 59 THR B N 1
ATOM 1667 C CA . THR B 1 59 ? 0.866 11.258 -7.133 1 85.06 59 THR B CA 1
ATOM 1668 C C . THR B 1 59 ? -0.524 11.852 -6.91 1 85.06 59 THR B C 1
ATOM 1670 O O . THR B 1 59 ? -1.168 11.562 -5.898 1 85.06 59 THR B O 1
ATOM 1673 N N . GLY B 1 60 ? -0.963 12.805 -7.77 1 81.94 60 GLY B N 1
ATOM 1674 C CA . GLY B 1 60 ? -2.217 13.516 -7.574 1 81.94 60 GLY B CA 1
ATOM 1675 C C . GLY B 1 60 ? -2.109 14.656 -6.578 1 81.94 60 GLY B C 1
ATOM 1676 O O . GLY B 1 60 ? -3.121 15.234 -6.184 1 81.94 60 GLY B O 1
ATOM 1677 N N . LEU B 1 61 ? -0.917 15.008 -6.195 1 85.88 61 LEU B N 1
ATOM 1678 C CA . LEU B 1 61 ? -0.708 16.078 -5.23 1 85.88 61 LEU B CA 1
ATOM 1679 C C . LEU B 1 61 ? -0.903 17.438 -5.887 1 85.88 61 LEU B C 1
ATOM 1681 O O . LEU B 1 61 ? -0.566 17.625 -7.059 1 85.88 61 LEU B O 1
ATOM 1685 N N . THR B 1 62 ? -1.391 18.438 -5.066 1 87.81 62 THR B N 1
ATOM 1686 C CA . THR B 1 62 ? -1.432 19.828 -5.504 1 87.81 62 THR B CA 1
ATOM 1687 C C . THR B 1 62 ? -0.023 20.406 -5.594 1 87.81 62 THR B C 1
ATOM 1689 O O . THR B 1 62 ? 0.925 19.828 -5.051 1 87.81 62 THR B O 1
ATOM 1692 N N . ARG B 1 63 ? 0.051 21.484 -6.258 1 88.75 63 ARG B N 1
ATOM 1693 C CA . ARG B 1 63 ? 1.344 22.141 -6.414 1 88.75 63 ARG B CA 1
ATOM 1694 C C . ARG B 1 63 ? 1.937 22.5 -5.055 1 88.75 63 ARG B C 1
ATOM 1696 O O . ARG B 1 63 ? 3.129 22.297 -4.82 1 88.75 63 ARG B O 1
ATOM 1703 N N . GLY B 1 64 ? 1.106 23.062 -4.25 1 91.44 64 GLY B N 1
ATOM 1704 C CA . GLY B 1 64 ? 1.569 23.438 -2.92 1 91.44 64 GLY B CA 1
ATOM 1705 C C . GLY B 1 64 ? 2.055 22.25 -2.104 1 91.44 64 GLY B C 1
ATOM 1706 O O . GLY B 1 64 ? 3.111 22.328 -1.473 1 91.44 64 GLY B O 1
ATOM 1707 N N . ALA B 1 65 ? 1.318 21.156 -2.107 1 89.75 65 ALA B N 1
ATOM 1708 C CA . ALA B 1 65 ? 1.693 19.938 -1.393 1 89.75 65 ALA B CA 1
ATOM 1709 C C . ALA B 1 65 ? 2.969 19.328 -1.971 1 89.75 65 ALA B C 1
ATOM 1711 O O . ALA B 1 65 ? 3.814 18.828 -1.229 1 89.75 65 ALA B O 1
ATOM 1712 N N . MET B 1 66 ? 3.082 19.406 -3.256 1 92.88 66 MET B N 1
ATOM 1713 C CA . MET B 1 66 ? 4.27 18.906 -3.938 1 92.88 66 MET B CA 1
ATOM 1714 C C . MET B 1 66 ? 5.512 19.688 -3.514 1 92.88 66 MET B C 1
ATOM 1716 O O . MET B 1 66 ? 6.551 19.094 -3.217 1 92.88 66 MET B O 1
ATOM 1720 N N . THR B 1 67 ? 5.363 20.969 -3.498 1 93.94 67 THR B N 1
ATOM 1721 C CA . THR B 1 67 ? 6.477 21.812 -3.084 1 93.94 67 THR B CA 1
ATOM 1722 C C . THR B 1 67 ? 6.914 21.484 -1.661 1 93.94 67 THR B C 1
ATOM 1724 O O . THR B 1 67 ? 8.109 21.328 -1.39 1 93.94 67 THR B O 1
ATOM 1727 N N . THR B 1 68 ? 5.953 21.297 -0.842 1 94.94 68 THR B N 1
ATOM 1728 C CA . THR B 1 68 ? 6.234 20.984 0.555 1 94.94 68 THR B CA 1
ATOM 1729 C C . THR B 1 68 ? 6.938 19.641 0.674 1 94.94 68 THR B C 1
ATOM 1731 O O . THR B 1 68 ? 7.91 19.5 1.418 1 94.94 68 THR B O 1
ATOM 1734 N N . ALA B 1 69 ? 6.445 18.656 -0.019 1 95.12 69 ALA B N 1
ATOM 1735 C CA . ALA B 1 69 ? 7.043 17.328 0.009 1 95.12 69 ALA B CA 1
ATOM 1736 C C . ALA B 1 69 ? 8.469 17.344 -0.521 1 95.12 69 ALA B C 1
ATOM 1738 O O . ALA B 1 69 ? 9.375 16.766 0.082 1 95.12 69 ALA B O 1
ATOM 1739 N N . LEU B 1 70 ? 8.617 18.062 -1.619 1 96.31 70 LEU B N 1
ATOM 1740 C CA . LEU B 1 70 ? 9.938 18.125 -2.229 1 96.31 70 LEU B CA 1
ATOM 1741 C C . LEU B 1 70 ? 10.914 18.906 -1.351 1 96.31 70 LEU B C 1
ATOM 1743 O O . LEU B 1 70 ? 12.102 18.578 -1.297 1 96.31 70 LEU B O 1
ATOM 1747 N N . ASP B 1 71 ? 10.414 19.953 -0.671 1 96.62 71 ASP B N 1
ATOM 1748 C CA . ASP B 1 71 ? 11.242 20.688 0.283 1 96.62 71 ASP B CA 1
ATOM 1749 C C . ASP B 1 71 ? 11.734 19.781 1.402 1 96.62 71 ASP B C 1
ATOM 1751 O O . ASP B 1 71 ? 12.906 19.828 1.785 1 96.62 71 ASP B O 1
ATOM 1755 N N . ARG B 1 72 ? 10.898 18.875 1.86 1 96.25 72 ARG B N 1
ATOM 1756 C CA . ARG B 1 72 ? 11.258 17.953 2.936 1 96.25 72 ARG B CA 1
ATOM 1757 C C . ARG B 1 72 ? 12.281 16.922 2.459 1 96.25 72 ARG B C 1
ATOM 1759 O O . ARG B 1 72 ? 13.242 16.625 3.168 1 96.25 72 ARG B O 1
ATOM 1766 N N . ILE B 1 73 ? 12.086 16.422 1.289 1 97.19 73 ILE B N 1
ATOM 1767 C CA . ILE B 1 73 ? 12.977 15.43 0.706 1 97.19 73 ILE B CA 1
ATOM 1768 C C . ILE B 1 73 ? 14.359 16.031 0.482 1 97.19 73 ILE B C 1
ATOM 1770 O O . ILE B 1 73 ? 15.375 15.398 0.756 1 97.19 73 ILE B O 1
ATOM 1774 N N . GLU B 1 74 ? 14.328 17.281 0.01 1 97.25 74 GLU B N 1
ATOM 1775 C CA . GLU B 1 74 ? 15.586 17.984 -0.214 1 97.25 74 GLU B CA 1
ATOM 1776 C C . GLU B 1 74 ? 16.281 18.312 1.106 1 97.25 74 GLU B C 1
ATOM 1778 O O . GLU B 1 74 ? 17.5 18.156 1.232 1 97.25 74 GLU B O 1
ATOM 1783 N N . LYS B 1 75 ? 15.523 18.812 2.043 1 96.38 75 LYS B N 1
ATOM 1784 C CA . LYS B 1 75 ? 16.078 19.141 3.355 1 96.38 75 LYS B CA 1
ATOM 1785 C C . LYS B 1 75 ? 16.656 17.891 4.031 1 96.38 75 LYS B C 1
ATOM 1787 O O . LYS B 1 75 ? 17.672 17.984 4.715 1 96.38 75 LYS B O 1
ATOM 1792 N N . ALA B 1 76 ? 16.047 16.75 3.82 1 96.06 76 ALA B N 1
ATOM 1793 C CA . ALA B 1 76 ? 16.516 15.492 4.391 1 96.06 76 ALA B CA 1
ATOM 1794 C C . ALA B 1 76 ? 17.75 14.984 3.65 1 96.06 76 ALA B C 1
ATOM 1796 O O . ALA B 1 76 ? 18.422 14.062 4.117 1 96.06 76 ALA B O 1
ATOM 1797 N N . GLY B 1 77 ? 18 15.562 2.436 1 97.12 77 GLY B N 1
ATOM 1798 C CA . GLY B 1 77 ? 19.234 15.273 1.721 1 97.12 77 GLY B CA 1
ATOM 1799 C C . GLY B 1 77 ? 19.109 14.125 0.743 1 97.12 77 GLY B C 1
ATOM 1800 O O . GLY B 1 77 ? 20.109 13.586 0.27 1 97.12 77 GLY B O 1
ATOM 1801 N N . TYR B 1 78 ? 17.875 13.641 0.365 1 97.88 78 TYR B N 1
ATOM 1802 C CA . TYR B 1 78 ? 17.688 12.43 -0.435 1 97.88 78 TYR B CA 1
ATOM 1803 C C . TYR B 1 78 ? 17.578 12.773 -1.917 1 97.88 78 TYR B C 1
ATOM 1805 O O . TYR B 1 78 ? 17.781 11.906 -2.775 1 97.88 78 TYR B O 1
ATOM 1813 N N . ALA B 1 79 ? 17.219 14.016 -2.209 1 98 79 ALA B N 1
ATOM 1814 C CA . ALA B 1 79 ? 17.125 14.469 -3.592 1 98 79 ALA B CA 1
ATOM 1815 C C . ALA B 1 79 ? 17.5 15.945 -3.715 1 98 79 ALA B C 1
ATOM 1817 O O . ALA B 1 79 ? 17.594 16.656 -2.711 1 98 79 ALA B O 1
ATOM 1818 N N . LYS B 1 80 ? 17.781 16.391 -4.883 1 98 80 LYS B N 1
ATOM 1819 C CA . LYS B 1 80 ? 18.141 17.781 -5.16 1 98 80 LYS B CA 1
ATOM 1820 C C . LYS B 1 80 ? 17.469 18.266 -6.449 1 98 80 LYS B C 1
ATOM 1822 O O . LYS B 1 80 ? 17.219 17.469 -7.359 1 98 80 LYS B O 1
ATOM 1827 N N . ARG B 1 81 ? 17.25 19.562 -6.449 1 96.88 81 ARG B N 1
ATOM 1828 C CA . ARG B 1 81 ? 16.766 20.219 -7.652 1 96.88 81 ARG B CA 1
ATOM 1829 C C . ARG B 1 81 ? 17.906 20.594 -8.578 1 96.88 81 ARG B C 1
ATOM 1831 O O . ARG B 1 81 ? 18.953 21.062 -8.117 1 96.88 81 ARG B O 1
ATOM 1838 N N . ILE B 1 82 ? 17.688 20.328 -9.812 1 96.56 82 ILE B N 1
ATOM 1839 C CA . ILE B 1 82 ? 18.656 20.734 -10.812 1 96.56 82 ILE B CA 1
ATOM 1840 C C . ILE B 1 82 ? 17.953 21.453 -11.961 1 96.56 82 ILE B C 1
ATOM 1842 O O . ILE B 1 82 ? 16.781 21.188 -12.242 1 96.56 82 ILE B O 1
ATOM 1846 N N . PRO B 1 83 ? 18.688 22.312 -12.633 1 95.25 83 PRO B N 1
ATOM 1847 C CA . PRO B 1 83 ? 18.078 22.953 -13.797 1 95.25 83 PRO B CA 1
ATOM 1848 C C . PRO B 1 83 ? 17.781 21.969 -14.922 1 95.25 83 PRO B C 1
ATOM 1850 O O . PRO B 1 83 ? 18.562 21.031 -15.156 1 95.25 83 PRO B O 1
ATOM 1853 N N . ASP B 1 84 ? 16.672 22.094 -15.516 1 93.38 84 ASP B N 1
ATOM 1854 C CA . ASP B 1 84 ? 16.328 21.312 -16.703 1 93.38 84 ASP B CA 1
ATOM 1855 C C . ASP B 1 84 ? 17.141 21.766 -17.906 1 93.38 84 ASP B C 1
ATOM 1857 O O . ASP B 1 84 ? 17.031 22.922 -18.344 1 93.38 84 ASP B O 1
ATOM 1861 N N . PRO B 1 85 ? 17.922 20.938 -18.422 1 91.69 85 PRO B N 1
ATOM 1862 C CA . PRO B 1 85 ? 18.734 21.328 -19.562 1 91.69 85 PRO B CA 1
ATOM 1863 C C . PRO B 1 85 ? 17.891 21.656 -20.797 1 91.69 85 PRO B C 1
ATOM 1865 O O . PRO B 1 85 ? 18.344 22.375 -21.688 1 91.69 85 PRO B O 1
ATOM 1868 N N . LEU B 1 86 ? 16.688 21.156 -20.797 1 92 86 LEU B N 1
ATOM 1869 C CA . LEU B 1 86 ? 15.844 21.312 -21.969 1 92 86 LEU B CA 1
ATOM 1870 C C . LEU B 1 86 ? 14.844 22.453 -21.781 1 92 86 LEU B C 1
ATOM 1872 O O . LEU B 1 86 ? 14.094 22.781 -22.703 1 92 86 LEU B O 1
ATOM 1876 N N . ASP B 1 87 ? 14.758 22.953 -20.641 1 89.88 87 ASP B N 1
ATOM 1877 C CA . ASP B 1 87 ? 13.828 24.031 -20.312 1 89.88 87 ASP B CA 1
ATOM 1878 C C . ASP B 1 87 ? 14.477 25.031 -19.359 1 89.88 87 ASP B C 1
ATOM 1880 O O . ASP B 1 87 ? 14.586 24.766 -18.156 1 89.88 87 ASP B O 1
ATOM 1884 N N . ARG B 1 88 ? 14.82 26.312 -19.844 1 88.75 88 ARG B N 1
ATOM 1885 C CA . ARG B 1 88 ? 15.57 27.312 -19.094 1 88.75 88 ARG B CA 1
ATOM 1886 C C . ARG B 1 88 ? 14.906 27.609 -17.75 1 88.75 88 ARG B C 1
ATOM 1888 O O . ARG B 1 88 ? 15.594 27.844 -16.75 1 88.75 88 ARG B O 1
ATOM 1895 N N . ARG B 1 89 ? 13.672 27.484 -17.641 1 90.94 89 ARG B N 1
ATOM 1896 C CA . ARG B 1 89 ? 12.977 27.797 -16.406 1 90.94 89 ARG B CA 1
ATOM 1897 C C . ARG B 1 89 ? 12.555 26.531 -15.672 1 90.94 89 ARG B C 1
ATOM 1899 O O . ARG B 1 89 ? 12 26.594 -14.57 1 90.94 89 ARG B O 1
ATOM 1906 N N . GLY B 1 90 ? 12.914 25.453 -16.312 1 93.06 90 GLY B N 1
ATOM 1907 C CA . GLY B 1 90 ? 12.477 24.172 -15.75 1 93.06 90 GLY B CA 1
ATOM 1908 C C . GLY B 1 90 ? 13.422 23.625 -14.703 1 93.06 90 GLY B C 1
ATOM 1909 O O . GLY B 1 90 ? 14.609 23.938 -14.711 1 93.06 90 GLY B O 1
ATOM 1910 N N . ILE B 1 91 ? 12.82 22.875 -13.758 1 95.38 91 ILE B N 1
ATOM 1911 C CA . ILE B 1 91 ? 13.609 22.203 -12.727 1 95.38 91 ILE B CA 1
ATOM 1912 C C . ILE B 1 91 ? 13.336 20.703 -12.75 1 95.38 91 ILE B C 1
ATOM 1914 O O . ILE B 1 91 ? 12.227 20.281 -13.07 1 95.38 91 ILE B O 1
ATOM 1918 N N . LEU B 1 92 ? 14.359 19.938 -12.531 1 97.38 92 LEU B N 1
ATOM 1919 C CA . LEU B 1 92 ? 14.258 18.5 -12.383 1 97.38 92 LEU B CA 1
ATOM 1920 C C . LEU B 1 92 ? 14.727 18.062 -11 1 97.38 92 LEU B C 1
ATOM 1922 O O . LEU B 1 92 ? 15.414 18.812 -10.305 1 97.38 92 LEU B O 1
ATOM 1926 N N . LEU B 1 93 ? 14.25 16.906 -10.609 1 97.69 93 LEU B N 1
ATOM 1927 C CA . LEU B 1 93 ? 14.688 16.297 -9.359 1 97.69 93 LEU B CA 1
ATOM 1928 C C . LEU B 1 93 ? 15.492 15.031 -9.625 1 97.69 93 LEU B C 1
ATOM 1930 O O . LEU B 1 93 ? 15.125 14.219 -10.477 1 97.69 93 LEU B O 1
ATOM 1934 N N . GLU B 1 94 ? 16.594 14.945 -8.922 1 97.94 94 GLU B N 1
ATOM 1935 C CA . GLU B 1 94 ? 17.438 13.75 -8.945 1 97.94 94 GLU B CA 1
ATOM 1936 C C . GLU B 1 94 ? 17.812 13.32 -7.535 1 97.94 94 GLU B C 1
ATOM 1938 O O . GLU B 1 94 ? 17.891 14.141 -6.621 1 97.94 94 GLU B O 1
ATOM 1943 N N . LEU B 1 95 ? 18.047 12.055 -7.422 1 97.44 95 LEU B N 1
ATOM 1944 C CA . LEU B 1 95 ? 18.531 11.562 -6.133 1 97.44 95 LEU B CA 1
ATOM 1945 C C . LEU B 1 95 ? 19.953 12.055 -5.855 1 97.44 95 LEU B C 1
ATOM 1947 O O . LEU B 1 95 ? 20.766 12.148 -6.773 1 97.44 95 LEU B O 1
ATOM 1951 N N . THR B 1 96 ? 20.172 12.367 -4.605 1 97.56 96 THR B N 1
ATOM 1952 C CA . THR B 1 96 ? 21.547 12.562 -4.156 1 97.56 96 THR B CA 1
ATOM 1953 C C . THR B 1 96 ? 22.234 11.219 -3.908 1 97.56 96 THR B C 1
ATOM 1955 O O . THR B 1 96 ? 21.578 10.172 -3.963 1 97.56 96 THR B O 1
ATOM 1958 N N . LYS B 1 97 ? 23.562 11.219 -3.646 1 95.88 97 LYS B N 1
ATOM 1959 C CA . LYS B 1 97 ? 24.281 10.008 -3.264 1 95.88 97 LYS B CA 1
ATOM 1960 C C . LYS B 1 97 ? 23.688 9.406 -1.986 1 95.88 97 LYS B C 1
ATOM 1962 O O . LYS B 1 97 ? 23.562 8.188 -1.868 1 95.88 97 LYS B O 1
ATOM 1967 N N . LYS B 1 98 ? 23.312 10.258 -1.075 1 96.25 98 LYS B N 1
ATOM 1968 C CA . LYS B 1 98 ? 22.656 9.812 0.151 1 96.25 98 LYS B CA 1
ATOM 1969 C C . LYS B 1 98 ? 21.328 9.117 -0.152 1 96.25 98 LYS B C 1
ATOM 1971 O O . LYS B 1 98 ? 21.016 8.078 0.434 1 96.25 98 LYS B O 1
ATOM 1976 N N . GLY B 1 99 ? 20.562 9.742 -1.075 1 96.25 99 GLY B N 1
ATOM 1977 C CA . GLY B 1 99 ? 19.297 9.148 -1.478 1 96.25 99 GLY B CA 1
ATOM 1978 C C . GLY B 1 99 ? 19.453 7.77 -2.094 1 96.25 99 GLY B C 1
ATOM 1979 O O . GLY B 1 99 ? 18.734 6.832 -1.714 1 96.25 99 GLY B O 1
ATOM 1980 N N . GLU B 1 100 ? 20.422 7.656 -2.951 1 94.94 100 GLU B N 1
ATOM 1981 C CA . GLU B 1 100 ? 20.688 6.383 -3.617 1 94.94 100 GLU B CA 1
ATOM 1982 C C . GLU B 1 100 ? 21.125 5.32 -2.619 1 94.94 100 GLU B C 1
ATOM 1984 O O . GLU B 1 100 ? 20.641 4.191 -2.646 1 94.94 100 GLU B O 1
ATOM 1989 N N . SER B 1 101 ? 22.031 5.723 -1.786 1 95 101 SER B N 1
ATOM 1990 C CA . SER B 1 101 ? 22.578 4.789 -0.806 1 95 101 SER B CA 1
ATOM 1991 C C . SER B 1 101 ? 21.516 4.352 0.193 1 95 101 SER B C 1
ATOM 1993 O O . SER B 1 101 ? 21.438 3.178 0.563 1 95 101 SER B O 1
ATOM 1995 N N . SER B 1 102 ? 20.672 5.277 0.607 1 95.69 102 SER B N 1
ATOM 1996 C CA . SER B 1 102 ? 19.625 4.965 1.576 1 95.69 102 SER B CA 1
ATOM 1997 C C . SER B 1 102 ? 18.578 4.035 0.976 1 95.69 102 SER B C 1
ATOM 1999 O O . SER B 1 102 ? 18.188 3.049 1.602 1 95.69 102 SER B O 1
ATOM 2001 N N . ILE B 1 103 ? 18.188 4.328 -0.24 1 93.44 103 ILE B N 1
ATOM 2002 C CA . ILE B 1 103 ? 17.219 3.475 -0.921 1 93.44 103 ILE B CA 1
ATOM 2003 C C . ILE B 1 103 ? 17.812 2.082 -1.125 1 93.44 103 ILE B C 1
ATOM 2005 O O . ILE B 1 103 ? 17.141 1.075 -0.889 1 93.44 103 ILE B O 1
ATOM 2009 N N . GLY B 1 104 ? 19.031 2.031 -1.562 1 92.19 104 GLY B N 1
ATOM 2010 C CA . GLY B 1 104 ? 19.703 0.756 -1.735 1 92.19 104 GLY B CA 1
ATOM 2011 C C . GLY B 1 104 ? 19.812 -0.047 -0.453 1 92.19 104 GLY B C 1
ATOM 2012 O O . GLY B 1 104 ? 19.609 -1.264 -0.46 1 92.19 104 GLY B O 1
ATOM 2013 N N . SER B 1 105 ? 20.094 0.648 0.665 1 93.88 105 SER B N 1
ATOM 2014 C CA . SER B 1 105 ? 20.234 -0.017 1.956 1 93.88 105 SER B CA 1
ATOM 2015 C C . SER B 1 105 ? 18.891 -0.558 2.447 1 93.88 105 SER B C 1
ATOM 2017 O O . SER B 1 105 ? 18.844 -1.612 3.086 1 93.88 105 SER B O 1
ATOM 2019 N N . ILE B 1 106 ? 17.859 0.137 2.15 1 93.56 106 ILE B N 1
ATOM 2020 C CA . ILE B 1 106 ? 16.547 -0.236 2.67 1 93.56 106 ILE B CA 1
ATOM 2021 C C . ILE B 1 106 ? 15.922 -1.299 1.772 1 93.56 106 ILE B C 1
ATOM 2023 O O . ILE B 1 106 ? 15.453 -2.332 2.256 1 93.56 106 ILE B O 1
ATOM 2027 N N . TRP B 1 107 ? 16 -1.139 0.432 1 91.12 107 TRP B N 1
ATOM 2028 C CA . TRP B 1 107 ? 15.242 -2.004 -0.465 1 91.12 107 TRP B CA 1
ATOM 2029 C C . TRP B 1 107 ? 16.156 -3.025 -1.136 1 91.12 107 TRP B C 1
ATOM 2031 O O . TRP B 1 107 ? 15.68 -4.031 -1.671 1 91.12 107 TRP B O 1
ATOM 2041 N N . GLY B 1 108 ? 17.469 -2.838 -1.152 1 87.88 108 GLY B N 1
ATOM 2042 C CA . GLY B 1 108 ? 18.422 -3.732 -1.807 1 87.88 108 GLY B CA 1
ATOM 2043 C C . GLY B 1 108 ? 18.312 -5.164 -1.316 1 87.88 108 GLY B C 1
ATOM 2044 O O . GLY B 1 108 ? 18.094 -6.086 -2.109 1 87.88 108 GLY B O 1
ATOM 2045 N N . PRO B 1 109 ? 18.438 -5.363 -0.03 1 89 109 PRO B N 1
ATOM 2046 C CA . PRO B 1 109 ? 18.391 -6.723 0.512 1 89 109 PRO B CA 1
ATOM 2047 C C . PRO B 1 109 ? 17.062 -7.418 0.233 1 89 109 PRO B C 1
ATOM 2049 O O . PRO B 1 109 ? 17 -8.648 0.138 1 89 109 PRO B O 1
ATOM 2052 N N . PHE B 1 110 ? 16.031 -6.633 0.122 1 85.5 110 PHE B N 1
ATOM 2053 C CA . PHE B 1 110 ? 14.711 -7.184 -0.167 1 85.5 110 PHE B CA 1
ATOM 2054 C C . PHE B 1 110 ? 14.688 -7.855 -1.536 1 85.5 110 PHE B C 1
ATOM 2056 O O . PHE B 1 110 ? 14.07 -8.906 -1.709 1 85.5 110 PHE B O 1
ATOM 2063 N N . ILE B 1 111 ? 15.406 -7.336 -2.475 1 82.62 111 ILE B N 1
ATOM 2064 C CA . ILE B 1 111 ? 15.477 -7.867 -3.83 1 82.62 111 ILE B CA 1
ATOM 2065 C C . ILE B 1 111 ? 16.203 -9.219 -3.82 1 82.62 111 ILE B C 1
ATOM 2067 O O . ILE B 1 111 ? 15.742 -10.172 -4.453 1 82.62 111 ILE B O 1
ATOM 2071 N N . GLU B 1 112 ? 17.188 -9.32 -2.975 1 86.5 112 GLU B N 1
ATOM 2072 C CA . GLU B 1 112 ? 17.969 -10.547 -2.891 1 86.5 112 GLU B CA 1
ATOM 2073 C C . GLU B 1 112 ? 17.172 -11.664 -2.229 1 86.5 112 GLU B C 1
ATOM 2075 O O . GLU B 1 112 ? 17.203 -12.812 -2.682 1 86.5 112 GLU B O 1
ATOM 2080 N N . VAL B 1 113 ? 16.438 -11.305 -1.211 1 88.69 113 VAL B N 1
ATOM 2081 C CA . VAL B 1 113 ? 15.602 -12.281 -0.521 1 88.69 113 VAL B CA 1
ATOM 2082 C C . VAL B 1 113 ? 14.492 -12.758 -1.455 1 88.69 113 VAL B C 1
ATOM 2084 O O . VAL B 1 113 ? 14.188 -13.953 -1.505 1 88.69 113 VAL B O 1
ATOM 2087 N N . GLY B 1 114 ? 13.914 -11.859 -2.221 1 90.19 114 GLY B N 1
ATOM 2088 C CA . GLY B 1 114 ? 12.906 -12.211 -3.201 1 90.19 114 GLY B CA 1
ATOM 2089 C C . GLY B 1 114 ? 13.406 -13.188 -4.254 1 90.19 114 GLY B C 1
ATOM 2090 O O . GLY B 1 114 ? 12.742 -14.18 -4.551 1 90.19 114 GLY B O 1
ATOM 2091 N N . LYS B 1 115 ? 14.617 -12.891 -4.727 1 90.94 115 LYS B N 1
ATOM 2092 C CA . LYS B 1 115 ? 15.219 -13.766 -5.73 1 90.94 115 LYS B CA 1
ATOM 2093 C C . LYS B 1 115 ? 15.43 -15.172 -5.176 1 90.94 115 LYS B C 1
ATOM 2095 O O . LYS B 1 115 ? 15.117 -16.156 -5.84 1 90.94 115 LYS B O 1
ATOM 2100 N N . ARG B 1 116 ? 15.914 -15.203 -3.943 1 91.25 116 ARG B N 1
ATOM 2101 C CA . ARG B 1 116 ? 16.172 -16.484 -3.297 1 91.25 116 ARG B CA 1
ATOM 2102 C C . ARG B 1 116 ? 14.875 -17.266 -3.096 1 91.25 116 ARG B C 1
ATOM 2104 O O . ARG B 1 116 ? 14.812 -18.469 -3.363 1 91.25 116 ARG B O 1
ATOM 2111 N N . ASN B 1 117 ? 13.82 -16.609 -2.648 1 93.38 117 ASN B N 1
ATOM 2112 C CA . ASN B 1 117 ? 12.531 -17.25 -2.41 1 93.38 117 ASN B CA 1
ATOM 2113 C C . ASN B 1 117 ? 11.906 -17.75 -3.709 1 93.38 117 ASN B C 1
ATOM 2115 O O . ASN B 1 117 ? 11.383 -18.859 -3.766 1 93.38 117 ASN B O 1
ATOM 2119 N N . LEU B 1 118 ? 12.023 -16.969 -4.785 1 95.94 118 LEU B N 1
ATOM 2120 C CA . LEU B 1 118 ? 11.391 -17.297 -6.059 1 95.94 118 LEU B CA 1
ATOM 2121 C C . LEU B 1 118 ? 12.141 -18.422 -6.762 1 95.94 118 LEU B C 1
ATOM 2123 O O . LEU B 1 118 ? 11.555 -19.156 -7.562 1 95.94 118 LEU B O 1
ATOM 2127 N N . SER B 1 119 ? 13.445 -18.578 -6.398 1 95.5 119 SER B N 1
ATOM 2128 C CA . SER B 1 119 ? 14.273 -19.609 -7.023 1 95.5 119 SER B CA 1
ATOM 2129 C C . SER B 1 119 ? 13.789 -21 -6.641 1 95.5 119 SER B C 1
ATOM 2131 O O . SER B 1 119 ? 14.117 -21.984 -7.316 1 95.5 119 SER B O 1
ATOM 2133 N N . LYS B 1 120 ? 12.969 -21.094 -5.594 1 95.38 120 LYS B N 1
ATOM 2134 C CA . LYS B 1 120 ? 12.492 -22.391 -5.098 1 95.38 120 LYS B CA 1
ATOM 2135 C C . LYS B 1 120 ? 11.297 -22.875 -5.906 1 95.38 120 LYS B C 1
ATOM 2137 O O . LYS B 1 120 ? 10.906 -24.047 -5.797 1 95.38 120 LYS B O 1
ATOM 2142 N N . TYR B 1 121 ? 10.711 -22.062 -6.719 1 97.06 121 TYR B N 1
ATOM 2143 C CA . TYR B 1 121 ? 9.539 -22.406 -7.508 1 97.06 121 TYR B CA 1
ATOM 2144 C C . TYR B 1 121 ? 9.938 -22.984 -8.859 1 97.06 121 TYR B C 1
ATOM 2146 O O . TYR B 1 121 ? 11 -22.656 -9.391 1 97.06 121 TYR B O 1
ATOM 2154 N N . THR B 1 122 ? 9.094 -23.812 -9.398 1 96.75 122 THR B N 1
ATOM 2155 C CA . THR B 1 122 ? 9.281 -24.281 -10.766 1 96.75 122 THR B CA 1
ATOM 2156 C C . THR B 1 122 ? 8.961 -23.172 -11.766 1 96.75 122 THR B C 1
ATOM 2158 O O . THR B 1 122 ? 8.328 -22.172 -11.414 1 96.75 122 THR B O 1
ATOM 2161 N N . LEU B 1 123 ? 9.414 -23.422 -13.016 1 96.25 123 LEU B N 1
ATOM 2162 C CA . LEU B 1 123 ? 9.148 -22.438 -14.062 1 96.25 123 LEU B CA 1
ATOM 2163 C C . LEU B 1 123 ? 7.652 -22.25 -14.258 1 96.25 123 LEU B C 1
ATOM 2165 O O . LEU B 1 123 ? 7.184 -21.125 -14.438 1 96.25 123 LEU B O 1
ATOM 2169 N N . ASP B 1 124 ? 6.875 -23.328 -14.195 1 96.56 124 ASP B N 1
ATOM 2170 C CA . ASP B 1 124 ? 5.43 -23.266 -14.375 1 96.56 124 ASP B CA 1
ATOM 2171 C C . ASP B 1 124 ? 4.77 -22.5 -13.227 1 96.56 124 ASP B C 1
ATOM 2173 O O . ASP B 1 124 ? 3.822 -21.75 -13.43 1 96.56 124 ASP B O 1
ATOM 2177 N N . GLU B 1 125 ? 5.305 -22.734 -12.07 1 97.25 125 GLU B N 1
ATOM 2178 C CA . GLU B 1 125 ? 4.793 -22.016 -10.914 1 97.25 125 GLU B CA 1
ATOM 2179 C C . GLU B 1 125 ? 5.094 -20.516 -11.016 1 97.25 125 GLU B C 1
ATOM 2181 O O . GLU B 1 125 ? 4.238 -19.688 -10.703 1 97.25 125 GLU B O 1
ATOM 2186 N N . LEU B 1 126 ? 6.277 -20.219 -11.492 1 97.75 126 LEU B N 1
ATOM 2187 C CA . LEU B 1 126 ? 6.672 -18.828 -11.664 1 97.75 126 LEU B CA 1
ATOM 2188 C C . LEU B 1 126 ? 5.785 -18.125 -12.688 1 97.75 126 LEU B C 1
ATOM 2190 O O . LEU B 1 126 ? 5.391 -16.984 -12.5 1 97.75 126 LEU B O 1
ATOM 2194 N N . LYS B 1 127 ? 5.484 -18.828 -13.719 1 97.5 127 LYS B N 1
ATOM 2195 C CA . LYS B 1 127 ? 4.613 -18.25 -14.742 1 97.5 127 LYS B CA 1
ATOM 2196 C C . LYS B 1 127 ? 3.219 -17.969 -14.188 1 97.5 127 LYS B C 1
ATOM 2198 O O . LYS B 1 127 ? 2.617 -16.953 -14.5 1 97.5 127 LYS B O 1
ATOM 2203 N N . ALA B 1 128 ? 2.717 -18.875 -13.359 1 97.69 128 ALA B N 1
ATOM 2204 C CA . ALA B 1 128 ? 1.408 -18.703 -12.734 1 97.69 128 ALA B CA 1
ATOM 2205 C C . ALA B 1 128 ? 1.412 -17.5 -11.797 1 97.69 128 ALA B C 1
ATOM 2207 O O . ALA B 1 128 ? 0.458 -16.719 -11.773 1 97.69 128 ALA B O 1
ATOM 2208 N N . ILE B 1 129 ? 2.523 -17.312 -11.062 1 97.88 129 ILE B N 1
ATOM 2209 C CA . ILE B 1 129 ? 2.666 -16.203 -10.125 1 97.88 129 ILE B CA 1
ATOM 2210 C C . ILE B 1 129 ? 2.699 -14.875 -10.883 1 97.88 129 ILE B C 1
ATOM 2212 O O . ILE B 1 129 ? 1.998 -13.93 -10.523 1 97.88 129 ILE B O 1
ATOM 2216 N N . ARG B 1 130 ? 3.459 -14.875 -11.938 1 97.75 130 ARG B N 1
ATOM 2217 C CA . ARG B 1 130 ? 3.553 -13.672 -12.758 1 97.75 130 ARG B CA 1
ATOM 2218 C C . ARG B 1 130 ? 2.193 -13.297 -13.344 1 97.75 130 ARG B C 1
ATOM 2220 O O . ARG B 1 130 ? 1.793 -12.133 -13.305 1 97.75 130 ARG B O 1
ATOM 2227 N N . GLN B 1 131 ? 1.507 -14.273 -13.836 1 97.62 131 GLN B N 1
ATOM 2228 C CA . GLN B 1 131 ? 0.197 -14.031 -14.438 1 97.62 131 GLN B CA 1
ATOM 2229 C C . GLN B 1 131 ? -0.801 -13.539 -13.391 1 97.62 131 GLN B C 1
ATOM 2231 O O . GLN B 1 131 ? -1.595 -12.633 -13.664 1 97.62 131 GLN B O 1
ATOM 2236 N N . PHE B 1 132 ? -0.741 -14.133 -12.242 1 97.75 132 PHE B N 1
ATOM 2237 C CA . PHE B 1 132 ? -1.608 -13.711 -11.148 1 97.75 132 PHE B CA 1
ATOM 2238 C C . PHE B 1 132 ? -1.39 -12.234 -10.82 1 97.75 132 PHE B C 1
ATOM 2240 O O . PHE B 1 132 ? -2.35 -11.477 -10.664 1 97.75 132 PHE B O 1
ATOM 2247 N N . LEU B 1 133 ? -0.127 -11.812 -10.695 1 97.31 133 LEU B N 1
ATOM 2248 C CA . LEU B 1 133 ? 0.207 -10.438 -10.352 1 97.31 133 LEU B CA 1
ATOM 2249 C C . LEU B 1 133 ? -0.28 -9.477 -11.43 1 97.31 133 LEU B C 1
ATOM 2251 O O . LEU B 1 133 ? -0.781 -8.391 -11.125 1 97.31 133 LEU B O 1
ATOM 2255 N N . GLU B 1 134 ? -0.174 -9.891 -12.641 1 96.44 134 GLU B N 1
ATOM 2256 C CA . GLU B 1 134 ? -0.65 -9.07 -13.742 1 96.44 134 GLU B CA 1
ATOM 2257 C C . GLU B 1 134 ? -2.17 -8.93 -13.719 1 96.44 134 GLU B C 1
ATOM 2259 O O . GLU B 1 134 ? -2.705 -7.836 -13.898 1 96.44 134 GLU B O 1
ATOM 2264 N N . ASP B 1 135 ? -2.84 -10.07 -13.484 1 95.69 135 ASP B N 1
ATOM 2265 C CA . ASP B 1 135 ? -4.297 -10.055 -13.391 1 95.69 135 ASP B CA 1
ATOM 2266 C C . ASP B 1 135 ? -4.762 -9.188 -12.227 1 95.69 135 ASP B C 1
ATOM 2268 O O . ASP B 1 135 ? -5.734 -8.438 -12.352 1 95.69 135 ASP B O 1
ATOM 2272 N N . ALA B 1 136 ? -4.082 -9.312 -11.102 1 94.62 136 ALA B N 1
ATOM 2273 C CA . ALA B 1 136 ? -4.434 -8.547 -9.906 1 94.62 136 ALA B CA 1
ATOM 2274 C C . ALA B 1 136 ? -4.234 -7.055 -10.133 1 94.62 136 ALA B C 1
ATOM 2276 O O . ALA B 1 136 ? -5.074 -6.242 -9.742 1 94.62 136 ALA B O 1
ATOM 2277 N N . LYS B 1 137 ? -3.094 -6.68 -10.773 1 94.19 137 LYS B N 1
ATOM 2278 C CA . LYS B 1 137 ? -2.826 -5.289 -11.125 1 94.19 137 LYS B CA 1
ATOM 2279 C C . LYS B 1 137 ? -3.928 -4.727 -12.016 1 94.19 137 LYS B C 1
ATOM 2281 O O . LYS B 1 137 ? -4.453 -3.639 -11.758 1 94.19 137 LYS B O 1
ATOM 2286 N N . ASN B 1 138 ? -4.309 -5.465 -13.016 1 93.31 138 ASN B N 1
ATOM 2287 C CA . ASN B 1 138 ? -5.332 -5.02 -13.953 1 93.31 138 ASN B CA 1
ATOM 2288 C C . ASN B 1 138 ? -6.688 -4.855 -13.266 1 93.31 138 ASN B C 1
ATOM 2290 O O . ASN B 1 138 ? -7.441 -3.93 -13.586 1 93.31 138 ASN B O 1
ATOM 2294 N N . ALA B 1 139 ? -6.992 -5.793 -12.375 1 91.94 139 ALA B N 1
ATOM 2295 C CA . ALA B 1 139 ? -8.242 -5.703 -11.617 1 91.94 139 ALA B CA 1
ATOM 2296 C C . ALA B 1 139 ? -8.289 -4.418 -10.797 1 91.94 139 ALA B C 1
ATOM 2298 O O . ALA B 1 139 ? -9.344 -3.795 -10.672 1 91.94 139 ALA B O 1
ATOM 2299 N N . GLN B 1 140 ? -7.129 -4.023 -10.156 1 91.38 140 GLN B N 1
ATOM 2300 C CA . GLN B 1 140 ? -7.078 -2.789 -9.383 1 91.38 140 GLN B CA 1
ATOM 2301 C C . GLN B 1 140 ? -7.438 -1.582 -10.242 1 91.38 140 GLN B C 1
ATOM 2303 O O . GLN B 1 140 ? -8.25 -0.749 -9.844 1 91.38 140 GLN B O 1
ATOM 2308 N N . PHE B 1 141 ? -6.895 -1.446 -11.453 1 88.38 141 PHE B N 1
ATOM 2309 C CA . PHE B 1 141 ? -7.117 -0.304 -12.336 1 88.38 141 PHE B CA 1
ATOM 2310 C C . PHE B 1 141 ?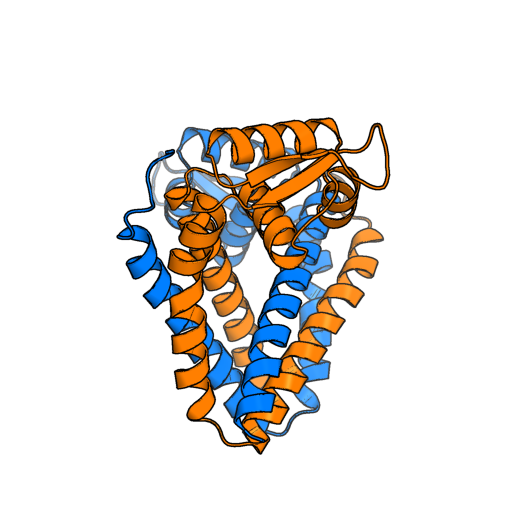 -8.562 -0.262 -12.812 1 88.38 141 PHE B C 1
ATOM 2312 O O . PHE B 1 141 ? -9.156 0.813 -12.922 1 88.38 141 PHE B O 1
ATOM 2319 N N . GLU B 1 142 ? -9.094 -1.439 -13.109 1 87.75 142 GLU B N 1
ATOM 2320 C CA . GLU B 1 142 ? -10.5 -1.499 -13.492 1 87.75 142 GLU B CA 1
ATOM 2321 C C . GLU B 1 142 ? -11.398 -0.993 -12.375 1 87.75 142 GLU B C 1
ATOM 2323 O O . GLU B 1 142 ? -12.367 -0.275 -12.625 1 87.75 142 GLU B O 1
ATOM 2328 N N . HIS B 1 143 ? -11.039 -1.289 -11.172 1 89.75 143 HIS B N 1
ATOM 2329 C CA . HIS B 1 143 ? -11.898 -0.937 -10.039 1 89.75 143 HIS B CA 1
ATOM 2330 C C . HIS B 1 143 ? -11.703 0.521 -9.633 1 89.75 143 HIS B C 1
ATOM 2332 O O . HIS B 1 143 ? -12.609 1.138 -9.07 1 89.75 143 HIS B O 1
ATOM 2338 N N . ILE B 1 144 ? -10.562 1.108 -9.961 1 90.38 144 ILE B N 1
ATOM 2339 C CA . ILE B 1 144 ? -10.344 2.529 -9.711 1 90.38 144 ILE B CA 1
ATOM 2340 C C . ILE B 1 144 ? -11.367 3.354 -10.492 1 90.38 144 ILE B C 1
ATOM 2342 O O . ILE B 1 144 ? -12 4.254 -9.938 1 90.38 144 ILE B O 1
ATOM 2346 N N . GLU B 1 145 ? -11.523 3.027 -11.719 1 90 145 GLU B N 1
ATOM 2347 C CA . GLU B 1 145 ? -12.484 3.746 -12.555 1 90 145 GLU B CA 1
ATOM 2348 C C . GLU B 1 145 ? -13.906 3.578 -12.031 1 90 145 GLU B C 1
ATOM 2350 O O . GLU B 1 145 ? -14.68 4.535 -12.008 1 90 145 GLU B O 1
ATOM 2355 N N . ARG B 1 146 ? -14.188 2.412 -11.578 1 91.44 146 ARG B N 1
ATOM 2356 C CA . ARG B 1 146 ? -15.516 2.131 -11.039 1 91.44 146 ARG B CA 1
ATOM 2357 C C . ARG B 1 146 ? -15.773 2.943 -9.773 1 91.44 146 ARG B C 1
ATOM 2359 O O . ARG B 1 146 ? -16.844 3.525 -9.609 1 91.44 146 ARG B O 1
ATOM 2366 N N . VAL B 1 147 ? -14.852 2.98 -8.906 1 92.94 147 VAL B N 1
ATOM 2367 C CA . VAL B 1 147 ? -15.008 3.613 -7.602 1 92.94 147 VAL B CA 1
ATOM 2368 C C . VAL B 1 147 ? -15.094 5.129 -7.77 1 92.94 147 VAL B C 1
ATOM 2370 O O . VAL B 1 147 ? -15.844 5.797 -7.051 1 92.94 147 VAL B O 1
ATOM 2373 N N . ARG B 1 148 ? -14.375 5.684 -8.758 1 90.62 148 ARG B N 1
ATOM 2374 C CA . ARG B 1 148 ? -14.414 7.117 -9.039 1 90.62 148 ARG B CA 1
ATOM 2375 C C . ARG B 1 148 ? -15.828 7.559 -9.422 1 90.62 148 ARG B C 1
ATOM 2377 O O . ARG B 1 148 ? -16.203 8.703 -9.172 1 90.62 148 ARG B O 1
ATOM 2384 N N . LYS B 1 149 ? -16.578 6.656 -9.922 1 90.88 149 LYS B N 1
ATOM 2385 C CA . LYS B 1 149 ? -17.922 6.973 -10.391 1 90.88 149 LYS B CA 1
ATOM 2386 C C . LYS B 1 149 ? -18.969 6.602 -9.344 1 90.88 149 LYS B C 1
ATOM 2388 O O . LYS B 1 149 ? -20.172 6.793 -9.562 1 90.88 149 LYS B O 1
ATOM 2393 N N . LEU B 1 150 ? -18.453 6.09 -8.227 1 89.31 150 LEU B N 1
ATOM 2394 C CA . LEU B 1 150 ? -19.359 5.598 -7.199 1 89.31 150 LEU B CA 1
ATOM 2395 C C . LEU B 1 150 ? -19.984 6.758 -6.434 1 89.31 150 LEU B C 1
ATOM 2397 O O . LEU B 1 150 ? -19.312 7.734 -6.113 1 89.31 150 LEU B O 1
ATOM 2401 N N . LYS B 1 151 ? -21.344 6.77 -6.305 1 85.44 151 LYS B N 1
ATOM 2402 C CA . LYS B 1 151 ? -22.047 7.684 -5.414 1 85.44 151 LYS B CA 1
ATOM 2403 C C . LYS B 1 151 ? -22.281 7.047 -4.047 1 85.44 151 LYS B C 1
ATOM 2405 O O . LYS B 1 151 ? -23.078 6.117 -3.92 1 85.44 151 LYS B O 1
ATOM 2410 N N . LEU B 1 152 ? -21.516 7.508 -3.039 1 85.88 152 LEU B N 1
ATOM 2411 C CA . LEU B 1 152 ? -21.625 6.922 -1.708 1 85.88 152 LEU B CA 1
ATOM 2412 C C . LEU B 1 152 ? -22.797 7.527 -0.946 1 85.88 152 LEU B C 1
ATOM 2414 O O . LEU B 1 152 ? -23.203 8.656 -1.218 1 85.88 152 LEU B O 1
ATOM 2418 N N . PRO B 1 153 ? -23.297 6.711 -0.075 1 78.19 153 PRO B N 1
ATOM 2419 C CA . PRO B 1 153 ? -24.422 7.227 0.697 1 78.19 153 PRO B CA 1
ATOM 2420 C C . PRO B 1 153 ? -24.094 8.492 1.482 1 78.19 153 PRO B C 1
ATOM 2422 O O . PRO B 1 153 ? -22.953 8.648 1.937 1 78.19 153 PRO B O 1
ATOM 2425 N N . LYS B 1 154 ? -25.062 9.547 1.36 1 65.44 154 LYS B N 1
ATOM 2426 C CA . LYS B 1 154 ? -24.906 10.805 2.092 1 65.44 154 LYS B CA 1
ATOM 2427 C C . LYS B 1 154 ? -25.125 10.602 3.588 1 65.44 154 LYS B C 1
ATOM 2429 O O . LYS B 1 154 ? -25.75 9.625 4.004 1 65.44 154 LYS B O 1
ATOM 2434 N N . ARG B 1 155 ? -24.391 11.328 4.531 1 60.22 155 ARG B N 1
ATOM 2435 C CA . ARG B 1 155 ? -24.594 11.312 5.977 1 60.22 155 ARG B CA 1
ATOM 2436 C C . ARG B 1 155 ? -26.078 11.391 6.332 1 60.22 155 ARG B C 1
ATOM 2438 O O . ARG B 1 155 ? -26.812 12.211 5.781 1 60.22 155 ARG B O 1
ATOM 2445 N N . SER B 1 156 ? -26.672 10.172 6.82 1 46.06 156 SER B N 1
ATOM 2446 C CA . SER B 1 156 ? -28.016 10.422 7.32 1 46.06 156 SER B CA 1
ATOM 2447 C C . SER B 1 156 ? -28 11.445 8.445 1 46.06 156 SER B C 1
ATOM 2449 O O . SER B 1 156 ? -27.047 11.523 9.219 1 46.06 156 SER B O 1
#

Foldseek 3Di:
DVVVVVVVVVVVVVVVVVVVVVLLCVLCVVLVHHNLLSLLLVVQVVVQKDFLVVSCVVSVDDPVVSVVSVVRCVVSQQKDWDQDPVDNPTIIIHGDPCNVVSCCVSCVVVVVVVVVVLVVDDPVVNVVVVVVVVVVVVVVVVVVVVVVPDDDDDDD/DVVVVVVVVVVVVVVVVVVVVVLLCVLCVVLVHHSLLSLLLVVQVVVQKDFLVVSCVVSVDDPVVSVVSVVSCVVSPQKDWDQDPVDNPTIIIHGDPCNVVSCCVSCVVVVVVVVVVLVPDDPVVNVVVVVVVVVVVVVVVVVVVVVVPDDDDDDD

Sequence (312 aa):
MKNEIIQTIGQAVMLFQDASEAFDDTAAEVMGLNRTDLKCLGIIFRNGSISPSEIARVTGLTRGAMTTALDRIEKAGYAKRIPDPLDRRGILLELTKKGESSIGSIWGPFIEVGKRNLSKYTLDELKAIRQFLEDAKNAQFEHIERVRKLKLPKRSMKNEIIQTIGQAVMLFQDASEAFDDTAAEVMGLNRTDLKCLGIIFRNGSISPSEIARVTGLTRGAMTTALDRIEKAGYAKRIPDPLDRRGILLELTKKGESSIGSIWGPFIEVGKRNLSKYTLDELKAIRQFLEDAKNAQFEHIERVRKLKLPKRS

InterPro domains:
  IPR000835 MarR-type HTH domain [PF01047] (33-90)
  IPR000835 MarR-type HTH domain [PR00598] (50-66)
  IPR000835 MarR-type HTH domain [PR00598] (67-82)
  IPR000835 MarR-type HTH domain [PR00598] (86-102)
  IPR000835 MarR-type HTH domain [PS50995] (2-138)
  IPR000835 MarR-type HTH domain [SM00347] (26-126)
  IPR036388 Winged helix-like DNA-binding domain superfamily [G3DSA:1.10.10.10] (1-140)
  IPR036390 Winged helix DNA-binding domain superfamily [SSF46785] (15-138)

Radius of gyration: 20.81 Å; Cα contacts (8 Å, |Δi|>4): 372; chains: 2; bounding box: 55×55×54 Å